Protein AF-A0A7X7TI42-F1 (afdb_monomer)

Radius of gyration: 20.85 Å; Cα contacts (8 Å, |Δi|>4): 616; chains: 1; bounding box: 47×45×59 Å

pLDDT: mean 92.49, std 6.85, range [47.5, 98.75]

Foldseek 3Di:
DPDDLVNVLVVLLVVLLVVDPLPFAEEQAAQLALLSLLLLLSNCVSNDLPRNYEYEYEDLVLQAFPLSVVLRVVSCVLSPHHYDYHYCNVVVLVQQQQFQQVVVCCVCVRVVVQVVVCVVVVGQAYEDSAACVDPCLVPHDQDDRRYGYSRSDPDPVSSQVSCVVSVHDNVSSDGAFAPPDGDTLSLLEGARCNDCVQSVCLSSVLANLFVVLCVVVVPDFNGWGWRWAADPVATETETATPPDDDPVSQVVSQVVSCPDPSHPHYDYDPAEKEWEKEFAPVCVVDPVNVVCCCPVRDVVRHPYHYHYHYDHDPDPSRPTMGGHDMDGD

Sequence (329 aa):
MTVSVAEKREALLGEIGKTIERSSRVAIAFSGGMDSTVAACCVREALGERGNAVLVHFSFGPYTYEKTAENVRLLAKRIGFPLYLVDKRKELEMLSRKGPSCNRCTKHIKLGGMRDFAKEWRADWIISGANQSDTWGQYGIAVHQNTYSPLFHLEKPEIRELLDHFGFALSEVRSGESALREGCKLKHLMKAMAVPEYHGEAVCLSNETLLSRLREARFETQFANVKIIGPLRKNIALINVSPLPPATLREKLVREIGALESISEAAIVDRPVTLYLKANPGIIRSPHSRHWLEVGKIGPEFSGPIRFVWMESPNRSLNTYHVVDYTFA

Nearest PDB structures (foldseek):
  2ywb-assembly3_C  TM=7.317E-01  e=1.080E-12  Thermus thermophilus HB8
  6b2o-assembly1_F  TM=7.493E-01  e=4.747E-11  Lactiplantibacillus plantarum
  6utr-assembly1_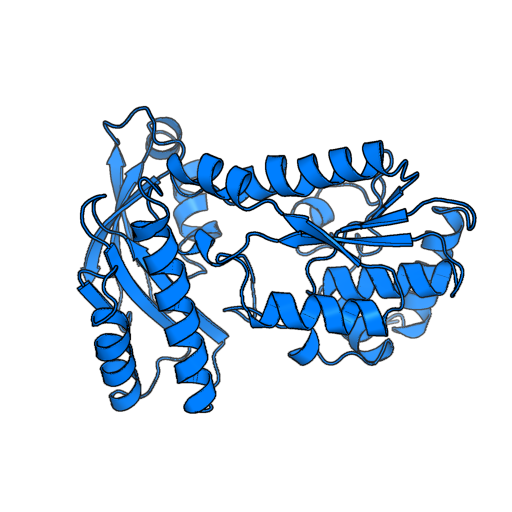F  TM=7.302E-01  e=4.747E-11  Lactiplantibacillus plantarum
  6b2o-assembly1_C  TM=7.046E-01  e=2.452E-11  Lactiplantibacillus plantarum
  5udx-assembly1_C  TM=7.153E-01  e=4.210E-11  Lactiplantibacillus plantarum WCFS1

Mean predicted aligned error: 4.67 Å

Secondary structure (DSSP, 8-state):
----HHHHHHHHHHHHHHHS-TT--EEEE--SSHHHHHHHHHHHHHH-TT--EEEEEEE-GGGS-HHHHHHHHHHHHHHT--EEEEE-HHHHHHHHTTS--HHHIIIIIIIHHHHHHHHHHT-SEEE----TTSHHHHHS-SEETTEE-TTTT--HHHHHHHHHHTT--HHHH--SSBSS----GGGGB-S--S-IIIIIHHHHHHHHHHHHHHHHTT---SEEEEEEES-TT--EEEEEEESPPPHHHHHHHHHHHHTSTT-SEEEE--S-EEEEEEE-HHHHT-HHHHHIIIIIIIGGG-SS-EEEEEEE-S-TT-SSEEEEEEEE-

Structure (mmCIF, N/CA/C/O backbone):
data_AF-A0A7X7TI42-F1
#
_entry.id   AF-A0A7X7TI42-F1
#
loop_
_atom_site.group_PDB
_atom_site.id
_atom_site.type_symbol
_atom_site.label_atom_id
_atom_site.label_alt_id
_atom_site.label_comp_id
_atom_site.label_asym_id
_atom_site.label_entity_id
_atom_site.label_seq_id
_atom_site.pdbx_PDB_ins_code
_atom_site.Cartn_x
_atom_site.Cartn_y
_atom_site.Cartn_z
_atom_site.occupancy
_atom_site.B_iso_or_equiv
_atom_site.auth_seq_id
_atom_site.auth_comp_id
_atom_site.auth_asym_id
_atom_site.auth_atom_id
_atom_site.pdbx_PDB_model_num
ATOM 1 N N . MET A 1 1 ? 13.961 2.453 33.122 1.00 47.50 1 MET A N 1
ATOM 2 C CA . MET A 1 1 ? 13.239 1.169 33.231 1.00 47.50 1 MET A CA 1
ATOM 3 C C . MET A 1 1 ? 12.406 1.024 31.973 1.00 47.50 1 MET A C 1
ATOM 5 O O . MET A 1 1 ? 11.633 1.925 31.680 1.00 47.50 1 MET A O 1
ATOM 9 N N . THR A 1 2 ? 12.645 -0.009 31.171 1.00 60.28 2 THR A N 1
ATOM 10 C CA . THR A 1 2 ? 11.824 -0.321 29.994 1.00 60.28 2 THR A CA 1
ATOM 11 C C . THR A 1 2 ? 10.475 -0.845 30.477 1.00 60.28 2 THR A C 1
ATOM 13 O O . THR A 1 2 ? 10.427 -1.878 31.134 1.00 60.28 2 THR A O 1
ATOM 16 N N . VAL A 1 3 ? 9.400 -0.104 30.197 1.00 71.56 3 VAL A N 1
ATOM 17 C CA . VAL A 1 3 ? 8.021 -0.517 30.503 1.00 71.56 3 VAL A CA 1
ATOM 18 C C . VAL A 1 3 ? 7.726 -1.813 29.747 1.00 71.56 3 VAL A C 1
ATOM 20 O O . VAL A 1 3 ? 7.989 -1.892 28.543 1.00 71.56 3 VAL A O 1
ATOM 23 N N . SER A 1 4 ? 7.212 -2.825 30.440 1.00 83.06 4 SER A N 1
ATOM 24 C CA . SER A 1 4 ? 6.877 -4.119 29.847 1.00 83.06 4 SER A CA 1
ATOM 25 C C . SER A 1 4 ? 5.687 -4.011 28.885 1.00 83.06 4 SER A C 1
ATOM 27 O O . SER A 1 4 ? 4.845 -3.119 28.991 1.00 83.06 4 SER A O 1
ATOM 29 N N . VAL A 1 5 ? 5.582 -4.949 27.941 1.00 80.06 5 VAL A N 1
ATOM 30 C CA . VAL A 1 5 ? 4.461 -5.019 26.979 1.00 80.06 5 VAL A CA 1
ATOM 31 C C . VAL A 1 5 ? 3.112 -5.120 27.693 1.00 80.06 5 VAL A C 1
ATOM 33 O O . VAL A 1 5 ? 2.135 -4.513 27.261 1.00 80.06 5 VAL A O 1
ATOM 36 N N . ALA A 1 6 ? 3.066 -5.854 28.808 1.00 81.62 6 ALA A N 1
ATOM 37 C CA . ALA A 1 6 ? 1.864 -6.022 29.615 1.00 81.62 6 ALA A CA 1
ATOM 38 C C . ALA A 1 6 ? 1.396 -4.692 30.227 1.00 81.62 6 ALA A C 1
ATOM 40 O O . ALA A 1 6 ? 0.219 -4.361 30.120 1.00 81.62 6 ALA A O 1
ATOM 41 N N . GLU A 1 7 ? 2.319 -3.901 30.781 1.00 84.31 7 GLU A N 1
ATOM 42 C CA . GLU A 1 7 ? 2.016 -2.574 31.335 1.00 84.31 7 GLU A CA 1
ATOM 43 C C . GLU A 1 7 ? 1.560 -1.597 30.241 1.00 84.31 7 GLU A C 1
ATOM 45 O O . GLU A 1 7 ? 0.589 -0.867 30.429 1.00 84.31 7 GLU A O 1
ATOM 50 N N . LYS A 1 8 ? 2.205 -1.611 29.063 1.00 82.31 8 LYS A N 1
ATOM 51 C CA . LYS A 1 8 ? 1.778 -0.786 27.915 1.00 82.31 8 LYS A CA 1
ATOM 52 C C . LYS A 1 8 ? 0.377 -1.158 27.443 1.00 82.31 8 LYS A C 1
ATOM 54 O O . LYS A 1 8 ? -0.437 -0.279 27.170 1.00 82.31 8 LYS A O 1
ATOM 59 N N . ARG A 1 9 ? 0.089 -2.458 27.359 1.00 86.75 9 ARG A N 1
ATOM 60 C CA . ARG A 1 9 ? -1.239 -2.974 27.022 1.00 86.75 9 ARG A CA 1
ATOM 61 C C . ARG A 1 9 ? -2.271 -2.514 28.042 1.00 86.75 9 ARG A C 1
ATOM 63 O O . ARG A 1 9 ? -3.302 -1.996 27.642 1.00 86.75 9 ARG A O 1
ATOM 70 N N . GLU A 1 10 ? -2.009 -2.682 29.333 1.00 89.19 10 GLU A N 1
ATOM 71 C CA . GLU A 1 10 ? -2.942 -2.276 30.385 1.00 89.19 10 GLU A CA 1
ATOM 72 C C . GLU A 1 10 ? -3.221 -0.769 30.350 1.00 89.19 10 GLU A C 1
ATOM 74 O O . GLU A 1 10 ? -4.382 -0.357 30.383 1.00 89.19 10 GLU A O 1
ATOM 79 N N . ALA A 1 11 ? -2.180 0.051 30.174 1.00 88.50 11 ALA A N 1
ATOM 80 C CA . ALA A 1 11 ? -2.327 1.491 29.996 1.00 88.50 11 ALA A CA 1
ATOM 81 C C . ALA A 1 11 ? -3.197 1.828 28.773 1.00 88.50 11 ALA A C 1
ATOM 83 O O . ALA A 1 11 ? -4.129 2.624 28.883 1.00 88.50 11 ALA A O 1
ATOM 84 N N . LEU A 1 12 ? -2.944 1.173 27.635 1.00 90.88 12 LEU A N 1
ATOM 85 C CA . LEU A 1 12 ? -3.697 1.366 26.398 1.00 90.88 12 LEU A CA 1
ATOM 86 C C . LEU A 1 12 ? -5.171 0.962 26.548 1.00 90.88 12 LEU A C 1
ATOM 88 O O . LEU A 1 12 ? -6.062 1.693 26.124 1.00 90.88 12 LEU A O 1
ATOM 92 N N . LEU A 1 13 ? -5.451 -0.180 27.177 1.00 90.94 13 LEU A N 1
ATOM 93 C CA . LEU A 1 13 ? -6.818 -0.628 27.449 1.00 90.94 13 LEU A CA 1
ATOM 94 C C . LEU A 1 13 ? -7.542 0.323 28.408 1.00 90.94 13 LEU A C 1
ATOM 96 O O . LEU A 1 13 ? -8.718 0.628 28.201 1.00 90.94 13 LEU A O 1
ATOM 100 N N . GLY A 1 14 ? -6.834 0.830 29.420 1.00 90.88 14 GLY A N 1
ATOM 101 C CA . GLY A 1 14 ? -7.343 1.843 30.338 1.00 90.88 14 GLY A CA 1
ATOM 102 C C . GLY A 1 14 ? -7.651 3.172 29.646 1.00 90.88 14 GLY A C 1
ATOM 103 O O . GLY A 1 14 ? -8.652 3.8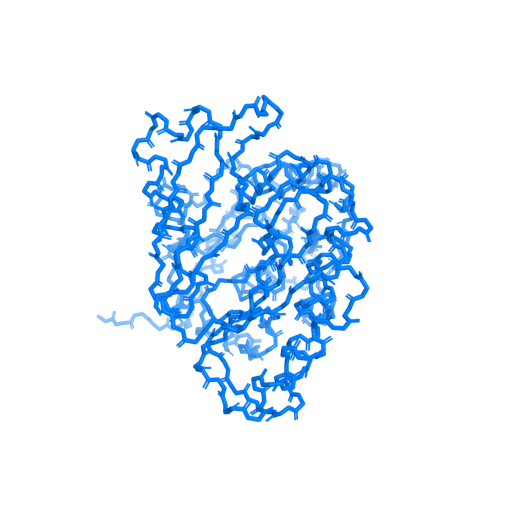07 29.971 1.00 90.88 14 GLY A O 1
ATOM 104 N N . GLU A 1 15 ? -6.830 3.590 28.682 1.00 92.62 15 GLU A N 1
ATOM 105 C CA . GLU A 1 15 ? -7.084 4.778 27.864 1.00 92.62 15 GLU A CA 1
ATOM 106 C C . GLU A 1 15 ? -8.314 4.576 26.973 1.00 92.62 15 GLU A C 1
ATOM 108 O O . GLU A 1 15 ? -9.253 5.369 27.040 1.00 92.62 15 GLU A O 1
ATOM 113 N N . ILE A 1 16 ? -8.376 3.461 26.235 1.00 93.44 16 ILE A N 1
ATOM 114 C CA . ILE A 1 16 ? -9.522 3.127 25.378 1.00 93.44 16 ILE A CA 1
ATOM 115 C C . ILE A 1 16 ? -10.820 3.107 26.192 1.00 93.44 16 ILE A C 1
ATOM 117 O O . ILE A 1 16 ? -11.813 3.680 25.752 1.00 93.44 16 ILE A O 1
ATOM 121 N N . GLY A 1 17 ? -10.817 2.500 27.382 1.00 90.81 17 GLY A N 1
ATOM 122 C CA . GLY A 1 17 ? -11.992 2.442 28.256 1.00 90.81 17 GLY A CA 1
ATOM 123 C C . GLY A 1 17 ? -12.422 3.793 28.842 1.00 90.81 17 GLY A C 1
ATOM 124 O O . GLY A 1 17 ? -13.585 3.949 29.205 1.00 90.81 17 GLY A O 1
ATOM 125 N N . LYS A 1 18 ? -11.515 4.778 28.925 1.00 92.38 18 LYS A N 1
ATOM 126 C CA . LYS A 1 18 ? -11.841 6.165 29.309 1.00 92.38 18 LYS A CA 1
ATOM 127 C C . LYS A 1 18 ? -12.355 6.986 28.128 1.00 92.38 18 LYS A C 1
ATOM 129 O O . LYS A 1 18 ? -13.136 7.909 28.332 1.00 92.38 18 LYS A O 1
ATOM 134 N N . THR A 1 19 ? -11.895 6.685 26.915 1.00 93.62 19 THR A N 1
ATOM 135 C CA . THR A 1 19 ? -12.264 7.417 25.696 1.00 93.62 19 THR A CA 1
ATOM 136 C C . THR A 1 19 ? -13.570 6.912 25.085 1.00 93.62 19 THR A C 1
ATOM 138 O O . THR A 1 19 ? -14.375 7.713 24.617 1.00 93.62 19 THR A O 1
ATOM 141 N N . ILE A 1 20 ? -13.781 5.595 25.073 1.00 93.19 20 ILE A N 1
ATOM 142 C CA . ILE A 1 20 ? -14.912 4.942 24.412 1.00 93.19 20 ILE A CA 1
ATOM 143 C C . ILE A 1 20 ? -15.815 4.305 25.466 1.00 93.19 20 ILE A C 1
ATOM 145 O O . ILE A 1 20 ? -15.428 3.359 26.152 1.00 93.19 20 ILE A O 1
ATOM 149 N N . GLU A 1 21 ? -17.056 4.776 25.547 1.00 90.75 21 GLU A N 1
ATOM 150 C CA . GLU A 1 21 ? -18.064 4.141 26.388 1.00 90.75 21 GLU A CA 1
ATOM 151 C C . GLU A 1 21 ? -18.425 2.750 25.849 1.00 90.75 21 GLU A C 1
ATOM 153 O O . GLU A 1 21 ? -18.524 2.522 24.643 1.00 90.75 21 GLU A O 1
ATOM 158 N N . ARG A 1 22 ? -18.700 1.794 26.742 1.00 85.56 22 ARG A N 1
ATOM 159 C CA . ARG A 1 22 ? -19.043 0.412 26.349 1.00 85.56 22 ARG A CA 1
ATOM 160 C C . ARG A 1 22 ? -20.285 0.298 25.460 1.00 85.56 22 ARG A C 1
ATOM 162 O O . ARG A 1 22 ? -20.407 -0.665 24.707 1.00 85.56 22 ARG A O 1
ATOM 169 N N . SER A 1 23 ? -21.206 1.253 25.558 1.00 88.81 23 SER A N 1
ATOM 170 C CA . SER A 1 23 ? -22.414 1.352 24.733 1.00 88.81 23 SER A CA 1
ATOM 171 C C . SER A 1 23 ? -22.164 1.943 23.343 1.00 88.81 23 SER A C 1
ATOM 173 O O . SER A 1 23 ? -23.049 1.844 22.489 1.00 88.81 23 SER A O 1
ATOM 175 N N . SER A 1 24 ? -20.998 2.551 23.104 1.00 93.56 24 SER A N 1
ATOM 176 C CA . SER A 1 24 ? -20.702 3.247 21.855 1.00 93.56 24 SER A CA 1
ATOM 177 C C . SER A 1 24 ? -20.622 2.299 20.661 1.00 93.56 24 SER A C 1
ATOM 179 O O . SER A 1 24 ? -20.082 1.194 20.737 1.00 93.56 24 SER A O 1
ATOM 181 N N . ARG A 1 25 ? -21.111 2.774 19.517 1.00 95.69 25 ARG A N 1
ATOM 182 C CA . ARG A 1 25 ? -20.936 2.170 18.195 1.00 95.69 25 ARG A CA 1
ATOM 183 C C . ARG A 1 25 ? -19.567 2.522 17.633 1.00 95.69 25 ARG A C 1
ATOM 185 O O . ARG A 1 25 ? -19.286 3.690 17.369 1.00 95.69 25 ARG A O 1
ATOM 192 N N . VAL A 1 26 ? -18.734 1.519 17.386 1.00 97.69 26 VAL A N 1
ATOM 193 C CA . VAL A 1 26 ? -17.342 1.720 16.968 1.00 97.69 26 VAL A CA 1
ATOM 194 C C . VAL A 1 26 ? -17.091 1.145 15.576 1.00 97.69 26 VAL A C 1
ATOM 196 O O . VAL A 1 26 ? -17.204 -0.054 15.346 1.00 97.69 26 VAL A O 1
ATOM 199 N N . ALA A 1 27 ? -16.707 1.992 14.629 1.00 98.06 27 ALA A N 1
ATOM 200 C CA . ALA A 1 27 ? -16.321 1.572 13.290 1.00 98.06 27 ALA A CA 1
ATOM 201 C C . ALA A 1 27 ? -14.790 1.589 13.167 1.00 98.06 27 ALA A C 1
ATOM 203 O O . ALA A 1 27 ? -14.152 2.632 13.289 1.00 98.06 27 ALA A O 1
ATOM 204 N N . ILE A 1 28 ? -14.175 0.434 12.931 1.00 98.00 28 ILE A N 1
ATOM 205 C CA . ILE A 1 28 ? -12.717 0.275 12.916 1.00 98.00 28 ILE A CA 1
ATOM 206 C C . ILE A 1 28 ? -12.238 0.190 11.469 1.00 98.00 28 ILE A C 1
ATOM 208 O O . ILE A 1 28 ? -12.623 -0.722 10.737 1.00 98.00 28 ILE A O 1
ATOM 212 N N . ALA A 1 29 ? -11.373 1.115 11.049 1.00 97.12 29 ALA A N 1
ATOM 213 C CA . ALA A 1 29 ? -10.754 1.064 9.729 1.00 97.12 29 ALA A CA 1
ATOM 214 C C . ALA A 1 29 ? -9.771 -0.118 9.659 1.00 97.12 29 ALA A C 1
ATOM 216 O O . ALA A 1 29 ? -8.712 -0.103 10.289 1.00 97.12 29 ALA A O 1
ATOM 217 N N . PHE A 1 30 ? -10.116 -1.145 8.881 1.00 95.75 30 PHE A N 1
ATOM 218 C CA . PHE A 1 30 ? -9.445 -2.440 8.923 1.00 95.75 30 PHE A CA 1
ATOM 219 C C . PHE A 1 30 ? -8.817 -2.808 7.574 1.00 95.75 30 PHE A C 1
ATOM 221 O O . PHE A 1 30 ? -9.504 -3.111 6.598 1.00 95.75 30 PHE A O 1
ATOM 228 N N . SER A 1 31 ? -7.482 -2.785 7.498 1.00 91.62 31 SER A N 1
ATOM 229 C CA . SER A 1 31 ? -6.741 -3.136 6.276 1.00 91.62 31 SER A CA 1
ATOM 230 C C . SER A 1 31 ? -6.290 -4.596 6.236 1.00 91.62 31 SER A C 1
ATOM 232 O O . SER A 1 31 ? -5.880 -5.056 5.174 1.00 91.62 31 SER A O 1
ATOM 234 N N . GLY A 1 32 ? -6.353 -5.305 7.369 1.00 89.94 32 GLY A N 1
ATOM 235 C CA . GLY A 1 32 ? -5.742 -6.627 7.546 1.00 89.94 32 GLY A CA 1
ATOM 236 C C . GLY A 1 32 ? -4.234 -6.579 7.809 1.00 89.94 32 GLY A C 1
ATOM 237 O O . GLY A 1 32 ? -3.613 -7.624 7.950 1.00 89.94 32 GLY A O 1
ATOM 238 N N . GLY A 1 33 ? -3.645 -5.380 7.889 1.00 90.81 33 GLY A N 1
ATOM 239 C CA . GLY A 1 33 ? -2.255 -5.191 8.298 1.00 90.81 33 GLY A CA 1
ATOM 240 C C . GLY A 1 33 ? -2.086 -5.191 9.819 1.00 90.81 33 GLY A C 1
ATOM 241 O O . GLY A 1 33 ? -3.066 -5.065 10.564 1.00 90.81 33 GLY A O 1
ATOM 242 N N . MET A 1 34 ? -0.828 -5.269 10.264 1.00 92.44 34 MET A N 1
ATOM 243 C CA . MET A 1 34 ? -0.423 -5.311 11.677 1.00 92.44 34 MET A CA 1
ATOM 244 C C . MET A 1 34 ? -1.116 -4.238 12.528 1.00 92.44 34 MET A C 1
ATOM 246 O O . MET A 1 34 ? -1.837 -4.579 13.459 1.00 92.44 34 MET A O 1
ATOM 250 N N . ASP A 1 35 ? -0.980 -2.960 12.165 1.00 93.69 35 ASP A N 1
ATOM 251 C CA . ASP A 1 35 ? -1.483 -1.849 12.986 1.00 93.69 35 ASP A CA 1
ATOM 252 C C . ASP A 1 35 ? -3.007 -1.912 13.167 1.00 93.69 35 ASP A C 1
ATOM 254 O O . ASP A 1 35 ? -3.520 -1.816 14.277 1.00 93.69 35 ASP A O 1
ATOM 258 N N . SER A 1 36 ? -3.751 -2.138 12.077 1.00 94.50 36 SER A N 1
ATOM 259 C CA . SER A 1 36 ? -5.215 -2.239 12.144 1.00 94.50 36 SER A CA 1
ATOM 260 C C . SER A 1 36 ? -5.692 -3.480 12.903 1.00 94.50 36 SER A C 1
ATOM 262 O O . SER A 1 36 ? -6.753 -3.446 13.520 1.00 94.50 36 SER A O 1
ATOM 264 N N . THR A 1 37 ? -4.905 -4.561 12.881 1.00 95.69 37 THR A N 1
ATOM 265 C CA . THR A 1 37 ? -5.191 -5.798 13.619 1.00 95.69 37 THR A CA 1
ATOM 266 C C . THR A 1 37 ? -5.002 -5.582 15.113 1.00 95.69 37 THR A C 1
ATOM 268 O O . THR A 1 37 ? -5.902 -5.897 15.887 1.00 95.69 37 THR A O 1
ATOM 271 N N . VAL A 1 38 ? -3.886 -4.971 15.519 1.00 96.19 38 VAL A N 1
ATOM 272 C CA . VAL A 1 38 ? -3.610 -4.652 16.926 1.00 96.19 38 VAL A CA 1
ATOM 273 C C . VAL A 1 38 ? -4.632 -3.656 17.465 1.00 96.19 38 VAL A C 1
ATOM 275 O O . VAL A 1 38 ? -5.226 -3.914 18.506 1.00 96.19 38 VAL A O 1
ATOM 278 N N . ALA A 1 39 ? -4.928 -2.578 16.730 1.00 96.62 39 ALA A N 1
ATOM 279 C CA . ALA A 1 39 ? -5.952 -1.616 17.134 1.00 96.62 39 ALA A CA 1
ATOM 280 C C . ALA A 1 39 ? -7.318 -2.294 17.345 1.00 96.62 39 ALA A C 1
ATOM 282 O O . ALA A 1 39 ? -7.984 -2.048 18.349 1.00 96.62 39 ALA A O 1
ATOM 283 N N . ALA A 1 40 ? -7.715 -3.195 16.440 1.00 96.56 40 ALA A N 1
ATOM 284 C CA . ALA A 1 40 ? -8.950 -3.957 16.584 1.00 96.56 40 ALA A CA 1
ATOM 285 C C . ALA A 1 40 ? -8.938 -4.892 17.806 1.00 96.56 40 ALA A C 1
ATOM 287 O O . ALA A 1 40 ? -9.947 -4.983 18.502 1.00 96.56 40 ALA A O 1
ATOM 288 N N . CYS A 1 41 ? -7.812 -5.548 18.100 1.00 95.69 41 CYS A N 1
ATOM 289 C CA . CYS A 1 41 ? -7.669 -6.405 19.280 1.00 95.69 41 CYS A CA 1
ATOM 290 C C . CYS A 1 41 ? -7.742 -5.603 20.586 1.00 95.69 41 CYS A C 1
ATOM 292 O O . CYS A 1 41 ? -8.460 -5.997 21.501 1.00 95.69 41 CYS A O 1
ATOM 294 N N . CYS A 1 42 ? -7.087 -4.442 20.659 1.00 94.94 42 CYS A N 1
ATOM 295 C CA . CYS A 1 42 ? -7.164 -3.565 21.828 1.00 94.94 42 CYS A CA 1
ATOM 296 C C . CYS A 1 42 ? -8.598 -3.074 22.073 1.00 94.94 42 CYS A C 1
ATOM 298 O O . CYS A 1 42 ? -9.083 -3.110 23.202 1.00 94.94 42 CYS A O 1
ATOM 300 N N . VAL A 1 43 ? -9.314 -2.678 21.014 1.00 94.94 43 VAL A N 1
ATOM 301 C CA . VAL A 1 43 ? -10.732 -2.291 21.116 1.00 94.94 43 VAL A CA 1
ATOM 302 C C . VAL A 1 43 ? -11.595 -3.473 21.557 1.00 94.94 43 VAL A C 1
ATOM 304 O O . VAL A 1 43 ? -12.463 -3.312 22.415 1.00 94.94 43 VAL A O 1
ATOM 307 N N . ARG A 1 44 ? -11.351 -4.669 21.007 1.00 93.44 44 ARG A N 1
ATOM 308 C CA . ARG A 1 44 ? -12.042 -5.900 21.412 1.00 93.44 44 ARG A CA 1
ATOM 309 C C . ARG A 1 44 ? -11.877 -6.169 22.899 1.00 93.44 44 ARG A C 1
ATOM 311 O O . ARG A 1 44 ? -12.862 -6.469 23.565 1.00 93.44 44 ARG A O 1
ATOM 318 N N . GLU A 1 45 ? -10.660 -6.068 23.409 1.00 92.56 45 GLU A N 1
ATOM 319 C CA . GLU A 1 45 ? -10.394 -6.350 24.812 1.00 92.56 45 GLU A CA 1
ATOM 320 C C . GLU A 1 45 ? -11.009 -5.303 25.745 1.00 92.56 45 GLU A C 1
ATOM 322 O O . GLU A 1 45 ? -11.633 -5.660 26.742 1.00 92.56 45 GLU A O 1
ATOM 327 N N . ALA A 1 46 ? -10.906 -4.018 25.391 1.00 92.12 46 ALA A N 1
ATOM 328 C CA . ALA A 1 46 ? -11.439 -2.925 26.203 1.00 92.12 46 ALA A CA 1
ATOM 329 C C . ALA A 1 46 ? -12.980 -2.946 26.282 1.00 92.12 46 ALA A C 1
ATOM 331 O O . ALA A 1 46 ? -13.569 -2.755 27.352 1.00 92.12 46 ALA A O 1
ATOM 332 N N . LEU A 1 47 ? -13.654 -3.206 25.155 1.00 88.44 47 LEU A N 1
ATOM 333 C CA . LEU A 1 47 ? -15.120 -3.222 25.078 1.00 88.44 47 LEU A CA 1
ATOM 334 C C . LEU A 1 47 ? -15.733 -4.586 25.440 1.00 88.44 47 LEU A C 1
ATOM 336 O O . LEU A 1 47 ? -16.907 -4.653 25.809 1.00 88.44 47 LEU A O 1
ATOM 340 N N . GLY A 1 48 ? -14.951 -5.665 25.365 1.00 85.06 48 GLY A N 1
ATOM 341 C CA . GLY A 1 48 ? -15.385 -7.042 25.592 1.00 85.06 48 GLY A CA 1
ATOM 342 C C . GLY A 1 48 ? -16.059 -7.704 24.379 1.00 85.06 48 GLY A C 1
ATOM 343 O O . GLY A 1 48 ? -16.223 -7.131 23.298 1.00 85.06 48 GLY A O 1
ATOM 344 N N . GLU A 1 49 ? -16.488 -8.957 24.553 1.00 72.44 49 GLU A N 1
ATOM 345 C CA . GLU A 1 49 ? -17.066 -9.786 23.478 1.00 72.44 49 GLU A CA 1
ATOM 346 C C . GLU A 1 49 ? -18.366 -9.217 22.889 1.00 72.44 49 GLU A C 1
ATOM 348 O O . GLU A 1 49 ? -18.623 -9.355 21.693 1.00 72.44 49 GLU A O 1
ATOM 353 N N . ARG A 1 50 ? -19.162 -8.522 23.711 1.00 65.94 50 ARG A N 1
ATOM 354 C CA . ARG A 1 50 ? -20.424 -7.876 23.305 1.00 65.94 50 ARG A CA 1
ATOM 355 C C . ARG A 1 50 ? -20.250 -6.426 22.839 1.00 65.94 50 ARG A C 1
ATOM 357 O O . ARG A 1 50 ? -21.249 -5.735 22.657 1.00 65.94 50 ARG A O 1
ATOM 364 N N . GLY A 1 51 ? -19.010 -5.959 22.673 1.00 70.12 51 GLY A N 1
ATOM 365 C CA . GLY A 1 51 ? -18.726 -4.608 22.201 1.00 70.12 51 GLY A CA 1
ATOM 366 C C . GLY A 1 51 ? -19.385 -4.337 20.847 1.00 70.12 51 GLY A C 1
ATOM 367 O O . GLY A 1 51 ? -19.298 -5.154 19.928 1.00 70.12 51 GLY A O 1
ATOM 368 N N . ASN A 1 52 ? -20.039 -3.183 20.721 1.00 89.88 52 ASN A N 1
ATOM 369 C CA . ASN A 1 52 ? -20.741 -2.773 19.509 1.00 89.88 52 ASN A CA 1
ATOM 370 C C . ASN A 1 52 ? -19.758 -2.193 18.481 1.00 89.88 52 ASN A C 1
ATOM 372 O O . ASN A 1 52 ? -19.802 -1.005 18.161 1.00 89.88 52 ASN A O 1
ATOM 376 N N . ALA A 1 53 ? -18.831 -3.025 17.998 1.00 95.75 53 ALA A N 1
ATOM 377 C CA . ALA A 1 53 ? -17.843 -2.619 17.009 1.00 95.75 53 ALA A CA 1
ATOM 378 C C . ALA A 1 53 ? -17.897 -3.453 15.730 1.00 95.75 53 ALA A C 1
ATOM 380 O O . ALA A 1 53 ? -18.246 -4.634 15.742 1.00 95.75 53 ALA A O 1
ATOM 381 N N . VAL A 1 54 ? -17.519 -2.823 14.622 1.00 97.25 54 VAL A N 1
ATOM 382 C CA . VAL A 1 54 ? -17.455 -3.432 13.294 1.00 97.25 54 VAL A CA 1
ATOM 383 C C . VAL A 1 54 ? -16.120 -3.119 12.635 1.00 97.25 54 VAL A C 1
ATOM 385 O O . VAL A 1 54 ? -15.584 -2.019 12.765 1.00 97.25 54 VAL A O 1
ATOM 388 N N . LEU A 1 55 ? -15.585 -4.089 11.902 1.00 97.88 55 LEU A N 1
ATOM 389 C CA . LEU A 1 55 ? -14.416 -3.909 11.051 1.00 97.88 55 LEU A CA 1
ATOM 390 C C . LEU A 1 55 ? -14.884 -3.439 9.681 1.00 97.88 55 LEU A C 1
ATOM 392 O O . LEU A 1 55 ? -15.774 -4.042 9.086 1.00 97.88 55 LEU A O 1
ATOM 396 N N . VAL A 1 56 ? -14.267 -2.387 9.161 1.00 98.00 56 VAL A N 1
ATOM 397 C CA . VAL A 1 56 ? -14.615 -1.805 7.866 1.00 98.00 56 VAL A CA 1
ATOM 398 C C . VAL A 1 56 ? -13.411 -1.914 6.949 1.00 98.00 56 VAL A C 1
ATOM 400 O O . VAL A 1 56 ? -12.393 -1.251 7.156 1.00 98.00 56 VAL A O 1
ATOM 403 N N . HIS A 1 57 ? -13.529 -2.750 5.922 1.00 96.12 57 HIS A N 1
ATOM 404 C CA . HIS A 1 57 ? -12.489 -2.943 4.923 1.00 96.12 57 HIS A CA 1
ATOM 405 C C . HIS A 1 57 ? -12.942 -2.425 3.563 1.00 96.12 57 HIS A C 1
ATOM 407 O O . HIS A 1 57 ? -14.000 -2.798 3.054 1.00 96.12 57 HIS A O 1
ATOM 413 N N . PHE A 1 58 ? -12.110 -1.588 2.948 1.00 95.19 58 PHE A N 1
ATOM 414 C CA . PHE A 1 58 ? -12.359 -1.076 1.604 1.00 95.19 58 PHE A CA 1
ATOM 415 C C . PHE A 1 58 ? -11.688 -1.967 0.575 1.00 95.19 58 PHE A C 1
ATOM 417 O O . PHE A 1 58 ? -10.462 -1.986 0.453 1.00 95.19 58 PHE A O 1
ATOM 424 N N . SER A 1 59 ? -12.523 -2.691 -0.164 1.00 92.94 59 SER A N 1
ATOM 425 C CA . SER A 1 59 ? -12.101 -3.532 -1.271 1.00 92.94 59 SER A CA 1
ATOM 426 C C . SER A 1 59 ? -11.970 -2.692 -2.532 1.00 92.94 59 SER A C 1
ATOM 428 O O . SER A 1 59 ? -12.844 -1.894 -2.862 1.00 92.94 59 SER A O 1
ATOM 430 N N . PHE A 1 60 ? -10.889 -2.902 -3.272 1.00 94.62 60 PHE A N 1
ATOM 431 C CA . PHE A 1 60 ? -10.681 -2.291 -4.579 1.00 94.62 60 PHE A CA 1
ATOM 432 C C . PHE A 1 60 ? -10.857 -3.314 -5.706 1.00 94.62 60 PHE A C 1
ATOM 434 O O . PHE A 1 60 ? -10.273 -3.169 -6.779 1.00 94.62 60 PHE A O 1
ATOM 441 N N . GLY A 1 61 ? -11.636 -4.371 -5.457 1.00 93.56 61 GLY A N 1
ATOM 442 C CA . GLY A 1 61 ? -11.852 -5.463 -6.400 1.00 93.56 61 GLY A CA 1
ATOM 443 C C . GLY A 1 61 ? -10.522 -6.085 -6.842 1.00 93.56 61 GLY A C 1
ATOM 444 O O . GLY A 1 61 ? -9.730 -6.467 -5.978 1.00 93.56 61 GLY A O 1
ATOM 445 N N . PRO A 1 62 ? -10.228 -6.143 -8.156 1.00 93.75 62 PRO A N 1
ATOM 446 C CA . PRO A 1 62 ? -9.028 -6.801 -8.661 1.00 93.75 62 PRO A CA 1
ATOM 447 C C . PRO A 1 62 ? -7.735 -6.106 -8.228 1.00 93.75 62 PRO A C 1
ATOM 449 O O . PRO A 1 62 ? -6.681 -6.709 -8.354 1.00 93.75 62 PRO A O 1
ATOM 452 N N . TYR A 1 63 ? -7.783 -4.865 -7.731 1.00 94.44 63 TYR A N 1
ATOM 453 C CA . TYR A 1 63 ? -6.598 -4.117 -7.299 1.00 94.44 63 TYR A CA 1
ATOM 454 C C . TYR A 1 63 ? -6.170 -4.426 -5.860 1.00 94.44 63 TYR A C 1
ATOM 456 O O . TYR A 1 63 ? -5.049 -4.084 -5.474 1.00 94.44 63 TYR A O 1
ATOM 464 N N . THR A 1 64 ? -7.036 -5.050 -5.061 1.00 92.12 64 THR A N 1
ATOM 465 C CA . THR A 1 64 ? -6.643 -5.642 -3.778 1.00 92.12 64 THR A CA 1
ATOM 466 C C . THR A 1 64 ? -5.893 -6.945 -4.062 1.00 92.12 64 THR A C 1
ATOM 468 O O . THR A 1 64 ? -6.259 -7.673 -4.983 1.00 92.12 64 THR A O 1
ATOM 471 N N . TYR A 1 65 ? -4.822 -7.227 -3.317 1.00 90.81 65 TYR A N 1
ATOM 472 C CA . TYR A 1 65 ? -4.143 -8.519 -3.433 1.00 90.81 65 TYR A CA 1
ATOM 473 C C . TYR A 1 65 ? -5.055 -9.640 -2.950 1.00 90.81 65 TYR A C 1
ATOM 475 O O . TYR A 1 65 ? -5.748 -9.485 -1.940 1.00 90.81 65 TYR A O 1
ATOM 483 N N . GLU A 1 66 ? -5.017 -10.777 -3.636 1.00 87.50 66 GLU A N 1
ATOM 484 C CA . GLU A 1 66 ? -5.838 -11.940 -3.288 1.00 87.50 66 GLU A CA 1
ATOM 485 C C . GLU A 1 66 ? -5.609 -12.373 -1.833 1.00 87.50 66 GLU A C 1
ATOM 487 O O . GLU A 1 66 ? -6.552 -12.443 -1.041 1.00 87.50 66 GLU A O 1
ATOM 492 N N . LYS A 1 67 ? -4.336 -12.484 -1.432 1.00 85.81 67 LYS A N 1
ATOM 493 C CA . LYS A 1 67 ? -3.950 -12.815 -0.055 1.00 85.81 67 LYS A CA 1
ATOM 494 C C . LYS A 1 67 ? -4.507 -11.818 0.970 1.00 85.81 67 LYS A C 1
ATOM 496 O O . LYS A 1 67 ? -4.941 -12.224 2.042 1.00 85.81 67 LYS A O 1
ATOM 501 N N . THR A 1 68 ? -4.550 -10.517 0.658 1.00 88.88 68 THR A N 1
ATOM 502 C CA . THR A 1 68 ? -5.159 -9.515 1.555 1.00 88.88 68 THR A CA 1
ATOM 503 C C . THR A 1 68 ? -6.649 -9.779 1.743 1.00 88.88 68 THR A C 1
ATOM 505 O O . THR A 1 68 ? -7.145 -9.714 2.867 1.00 88.88 68 THR A O 1
ATOM 508 N N . ALA A 1 69 ? -7.372 -10.080 0.662 1.00 86.62 69 ALA A N 1
ATOM 509 C CA . ALA A 1 69 ? -8.809 -10.329 0.722 1.00 86.62 69 ALA A CA 1
ATOM 510 C C . ALA A 1 69 ? -9.153 -11.586 1.543 1.00 86.62 69 ALA A C 1
ATOM 512 O O . ALA A 1 69 ? -10.186 -11.622 2.218 1.00 86.62 69 ALA A O 1
ATOM 513 N N . GLU A 1 70 ? -8.300 -12.608 1.508 1.00 88.19 70 GLU A N 1
ATOM 514 C CA . GLU A 1 70 ? -8.408 -13.803 2.353 1.00 88.19 70 GLU A CA 1
ATOM 515 C C . GLU A 1 70 ? -8.080 -13.487 3.818 1.00 88.19 70 GLU A C 1
ATOM 517 O O . GLU A 1 70 ? -8.902 -13.731 4.708 1.00 88.19 70 GLU A O 1
ATOM 522 N N . ASN A 1 71 ? -6.921 -12.866 4.058 1.00 89.62 71 ASN A N 1
ATOM 523 C CA . ASN A 1 71 ? -6.416 -12.538 5.391 1.00 89.62 71 ASN A CA 1
ATOM 524 C C . ASN A 1 71 ? -7.405 -11.682 6.184 1.00 89.62 71 ASN A C 1
ATOM 526 O O . ASN A 1 71 ? -7.703 -11.985 7.334 1.00 89.62 71 ASN A O 1
ATOM 530 N N . VAL A 1 72 ? -7.977 -10.646 5.567 1.00 93.19 72 VAL A N 1
ATOM 531 C CA . VAL A 1 72 ? -8.946 -9.754 6.223 1.00 93.19 72 VAL A CA 1
ATOM 532 C C . VAL A 1 72 ? -10.147 -10.529 6.775 1.00 93.19 72 VAL A C 1
ATOM 534 O O . VAL A 1 72 ? -10.579 -10.269 7.897 1.00 93.19 72 VAL A O 1
ATOM 537 N N . ARG A 1 73 ? -10.677 -11.507 6.031 1.00 94.06 73 ARG A N 1
ATOM 538 C CA . ARG A 1 73 ? -11.821 -12.314 6.490 1.00 94.06 73 ARG A CA 1
ATOM 539 C C . ARG A 1 73 ? -11.433 -13.245 7.636 1.00 94.06 73 ARG A C 1
ATOM 541 O O . ARG A 1 73 ? -12.178 -13.354 8.610 1.00 94.06 73 ARG A O 1
ATOM 548 N N . LEU A 1 74 ? -10.271 -13.892 7.532 1.00 93.81 74 LEU A N 1
ATOM 549 C CA . LEU A 1 74 ? -9.756 -14.792 8.564 1.00 93.81 74 LEU A CA 1
ATOM 550 C C . LEU A 1 74 ? -9.482 -14.044 9.876 1.00 93.81 74 LEU A C 1
ATOM 552 O O . LEU A 1 74 ? -9.953 -14.455 10.937 1.00 93.81 74 LEU A O 1
ATOM 556 N N . LEU A 1 75 ? -8.774 -12.917 9.791 1.00 95.12 75 LEU A N 1
ATOM 557 C CA . LEU A 1 75 ? -8.444 -12.073 10.936 1.00 95.12 75 LEU A CA 1
ATOM 558 C C . LEU A 1 75 ? -9.709 -11.514 11.587 1.00 95.12 75 LEU A C 1
ATOM 560 O O . LEU A 1 75 ? -9.839 -11.585 12.804 1.00 95.12 75 LEU A O 1
ATOM 564 N N . ALA A 1 76 ? -10.679 -11.037 10.800 1.00 95.00 76 ALA A N 1
ATOM 565 C CA . ALA A 1 76 ? -11.947 -10.549 11.335 1.00 95.00 76 ALA A CA 1
ATOM 566 C C . ALA A 1 76 ? -12.685 -11.615 12.156 1.00 95.00 76 ALA A C 1
ATOM 568 O O . ALA A 1 76 ? -13.129 -11.337 13.271 1.00 95.00 76 ALA A O 1
ATOM 569 N N . LYS A 1 77 ? -12.750 -12.852 11.643 1.00 94.19 77 LYS A N 1
ATOM 570 C CA . LYS A 1 77 ? -13.341 -13.988 12.361 1.00 94.19 77 LYS A CA 1
ATOM 571 C C . LYS A 1 77 ? -12.609 -14.271 13.674 1.00 94.19 77 LYS A C 1
ATOM 573 O O . LYS A 1 77 ? -13.260 -14.541 14.676 1.00 94.19 77 LYS A O 1
ATOM 578 N N . ARG A 1 78 ? -11.277 -14.188 13.674 1.00 94.88 78 ARG A N 1
ATOM 579 C CA . ARG A 1 78 ? -10.432 -14.454 14.847 1.00 94.88 78 ARG A CA 1
ATOM 580 C C . ARG A 1 78 ? -10.520 -13.353 15.912 1.00 94.88 78 ARG A C 1
ATOM 582 O O . ARG A 1 78 ? -10.569 -13.664 17.093 1.00 94.88 78 ARG A O 1
ATOM 589 N N . ILE A 1 79 ? -10.606 -12.089 15.498 1.00 94.62 79 ILE A N 1
ATOM 590 C CA . ILE A 1 79 ? -10.876 -10.933 16.378 1.00 94.62 79 ILE A CA 1
ATOM 591 C C . ILE A 1 79 ? -12.335 -10.961 16.887 1.00 94.62 79 ILE A C 1
ATOM 593 O O . ILE A 1 79 ? -12.673 -10.376 17.918 1.00 94.62 79 ILE A O 1
ATOM 597 N N . GLY A 1 80 ? -13.224 -11.619 16.139 1.00 93.50 80 GLY A N 1
ATOM 598 C CA . GLY A 1 80 ? -14.629 -11.857 16.468 1.00 93.50 80 GLY A CA 1
ATOM 599 C C . GLY A 1 80 ? -15.583 -10.726 16.078 1.00 93.50 80 GLY A C 1
ATOM 600 O O . GLY A 1 80 ? -16.742 -10.744 16.491 1.00 93.50 80 GLY A O 1
ATOM 601 N N . PHE A 1 81 ? -15.110 -9.666 15.408 1.00 94.44 81 PHE A N 1
ATOM 602 C CA . PHE A 1 81 ? -15.959 -8.521 15.039 1.00 94.44 81 PHE A CA 1
ATOM 603 C C . PHE A 1 81 ? -16.613 -8.761 13.669 1.00 94.44 81 PHE A C 1
ATOM 605 O O . PHE A 1 81 ? -15.962 -9.315 12.779 1.00 94.44 81 PHE A O 1
ATOM 612 N N . PRO A 1 82 ? -17.864 -8.312 13.450 1.00 95.25 82 PRO A N 1
ATOM 613 C CA . PRO A 1 82 ? -18.463 -8.305 12.121 1.00 95.25 82 PRO A CA 1
ATOM 614 C C . PRO A 1 82 ? -17.611 -7.503 11.134 1.00 95.25 82 PRO A C 1
ATOM 616 O O . PRO A 1 82 ? -17.130 -6.417 11.461 1.00 95.25 82 PRO A O 1
ATOM 619 N N . LEU A 1 83 ? -17.455 -8.025 9.919 1.00 96.81 83 LEU A N 1
ATOM 620 C CA . LEU A 1 83 ? -16.686 -7.395 8.849 1.00 96.81 83 LEU A CA 1
ATOM 621 C C . LEU A 1 83 ? -17.613 -6.843 7.765 1.00 96.81 83 LEU A C 1
ATOM 623 O O . LEU A 1 83 ? -18.331 -7.599 7.112 1.00 96.81 83 LEU A O 1
ATOM 627 N N . TYR A 1 84 ? -17.522 -5.540 7.520 1.00 97.31 84 TYR A N 1
ATOM 628 C CA . TYR A 1 84 ? -18.121 -4.863 6.378 1.00 97.31 84 TYR A CA 1
ATOM 629 C C . TYR A 1 84 ? -17.085 -4.729 5.265 1.00 97.31 84 TYR A C 1
ATOM 631 O O . TYR A 1 84 ? -16.055 -4.068 5.423 1.00 97.31 84 TYR A O 1
ATOM 639 N N . LEU A 1 85 ? -17.375 -5.351 4.124 1.00 96.12 85 LEU A N 1
ATOM 640 C CA . LEU A 1 85 ? -16.617 -5.178 2.890 1.00 96.12 85 LEU A CA 1
ATOM 641 C C . LEU A 1 85 ? -17.300 -4.102 2.048 1.00 96.12 85 LEU A C 1
ATOM 643 O O . LEU A 1 85 ? -18.371 -4.334 1.495 1.00 96.12 85 LEU A O 1
ATOM 647 N N . VAL A 1 86 ? -16.679 -2.930 1.944 1.00 96.38 86 VAL A N 1
ATOM 648 C CA . VAL A 1 86 ? -17.194 -1.827 1.125 1.00 96.38 86 VAL A CA 1
ATOM 649 C C . VAL A 1 86 ? -16.433 -1.809 -0.193 1.00 96.38 86 VAL A C 1
ATOM 651 O O . VAL A 1 86 ? -15.211 -1.644 -0.205 1.00 96.38 86 VAL A O 1
ATOM 654 N N . ASP A 1 87 ? -17.140 -1.990 -1.306 1.00 95.69 87 ASP A N 1
ATOM 655 C CA . ASP A 1 87 ? -16.541 -1.884 -2.637 1.00 95.69 87 ASP A CA 1
ATOM 656 C C . ASP A 1 87 ? -16.258 -0.413 -2.975 1.00 95.69 87 ASP A C 1
ATOM 658 O O . ASP A 1 87 ? -17.144 0.439 -2.923 1.00 95.69 87 ASP A O 1
ATOM 662 N N . LYS A 1 88 ? -14.997 -0.124 -3.300 1.00 96.44 88 LYS A N 1
ATOM 663 C CA . LYS A 1 88 ? -14.484 1.186 -3.720 1.00 96.44 88 LYS A CA 1
ATOM 664 C C . LYS A 1 88 ? -13.727 1.120 -5.044 1.00 96.44 88 LYS A C 1
ATOM 666 O O . LYS A 1 88 ? -12.930 2.011 -5.360 1.00 96.44 88 LYS A O 1
ATOM 671 N N . ARG A 1 89 ? -13.946 0.059 -5.828 1.00 95.69 89 ARG A N 1
ATOM 672 C CA . ARG A 1 89 ? -13.305 -0.151 -7.130 1.00 95.69 89 ARG A CA 1
ATOM 673 C C . ARG A 1 89 ? -13.575 1.010 -8.084 1.00 95.69 89 ARG A C 1
ATOM 675 O O . ARG A 1 89 ? -12.625 1.593 -8.601 1.00 95.69 89 ARG A O 1
ATOM 682 N N . LYS A 1 90 ? -14.844 1.375 -8.297 1.00 95.81 90 LYS A N 1
ATOM 683 C CA . LYS A 1 90 ? -15.225 2.418 -9.268 1.00 95.81 90 LYS A CA 1
ATOM 684 C C . LYS A 1 90 ? -14.607 3.769 -8.915 1.00 95.81 90 LYS A C 1
ATOM 686 O O . LYS A 1 90 ? -14.073 4.453 -9.787 1.00 95.81 90 LYS A O 1
ATOM 691 N N . GLU A 1 91 ? -14.631 4.152 -7.642 1.00 96.12 91 GLU A N 1
ATOM 692 C CA . GLU A 1 91 ? -14.016 5.387 -7.158 1.00 96.12 91 GLU A CA 1
ATOM 693 C C . GLU A 1 91 ? -12.504 5.390 -7.379 1.00 96.12 91 GLU A C 1
ATOM 695 O O . GLU A 1 91 ? -11.947 6.402 -7.816 1.00 96.12 91 GLU A O 1
ATOM 700 N N . LEU A 1 92 ? -11.837 4.257 -7.136 1.00 95.75 92 LEU A N 1
ATOM 701 C CA . LEU A 1 92 ? -10.403 4.128 -7.371 1.00 95.75 92 LEU A CA 1
ATOM 702 C C . LEU A 1 92 ? -10.062 4.210 -8.863 1.00 95.75 92 LEU A C 1
ATOM 704 O O . LEU A 1 92 ? -9.106 4.900 -9.234 1.00 95.75 92 LEU A O 1
ATOM 708 N N . GLU A 1 93 ? -10.848 3.563 -9.724 1.00 95.81 93 GLU A N 1
ATOM 709 C CA . GLU A 1 93 ? -10.669 3.617 -11.176 1.00 95.81 93 GLU A CA 1
ATOM 710 C C . GLU A 1 93 ? -10.833 5.044 -11.702 1.00 95.81 93 GLU A C 1
ATOM 712 O O . GLU A 1 93 ? -9.946 5.569 -12.382 1.00 95.81 93 GLU A O 1
ATOM 717 N N . MET A 1 94 ? -11.915 5.723 -11.306 1.00 94.81 94 MET A N 1
ATOM 718 C CA . MET A 1 94 ? -12.164 7.124 -11.654 1.00 94.81 94 MET A CA 1
ATOM 719 C C . MET A 1 94 ? -11.028 8.042 -11.202 1.00 94.81 94 MET A C 1
ATOM 721 O O . MET A 1 94 ? -10.614 8.939 -11.942 1.00 94.81 94 MET A O 1
ATOM 725 N N . LEU A 1 95 ? -10.495 7.815 -10.001 1.00 94.50 95 LEU A N 1
ATOM 726 C CA . LEU A 1 95 ? -9.400 8.607 -9.463 1.00 94.50 95 LEU A CA 1
ATOM 727 C C . LEU A 1 95 ? -8.094 8.403 -10.250 1.00 94.50 95 LEU A C 1
ATOM 729 O O . LEU A 1 95 ? -7.343 9.362 -10.455 1.00 94.50 95 LEU A O 1
ATOM 733 N N . SER A 1 96 ? -7.838 7.173 -10.698 1.00 94.75 96 SER A N 1
ATOM 734 C CA . SER A 1 96 ? -6.583 6.751 -11.337 1.00 94.75 96 SER A CA 1
ATOM 735 C C . SER A 1 96 ? -6.509 7.091 -12.832 1.00 94.75 96 SER A C 1
ATOM 737 O O . SER A 1 96 ? -5.418 7.146 -13.404 1.00 94.75 96 SER A O 1
ATOM 739 N N . ARG A 1 97 ? -7.639 7.452 -13.459 1.00 94.75 97 ARG A N 1
ATOM 740 C CA . ARG A 1 97 ? -7.694 7.998 -14.832 1.00 94.75 97 ARG A CA 1
ATOM 741 C C . ARG A 1 97 ? -6.833 9.245 -15.044 1.00 94.75 97 ARG A C 1
ATOM 743 O O . ARG A 1 97 ? -6.434 9.529 -16.166 1.00 94.75 97 ARG A O 1
ATOM 750 N N . LYS A 1 98 ? -6.535 9.997 -13.979 1.00 93.56 98 LYS A N 1
ATOM 751 C CA . LYS A 1 98 ? -5.745 11.243 -14.037 1.00 93.56 98 LYS A CA 1
ATOM 752 C C . LYS A 1 98 ? -4.293 11.071 -13.575 1.00 93.56 98 LYS A C 1
ATOM 754 O O . LYS A 1 98 ? -3.651 12.056 -13.214 1.00 93.56 98 LYS A O 1
ATOM 759 N N . GLY A 1 99 ? -3.783 9.841 -13.575 1.00 93.69 99 GLY A N 1
ATOM 760 C CA . GLY A 1 99 ? -2.427 9.509 -13.133 1.00 93.69 99 GLY A CA 1
ATOM 761 C C . GLY A 1 99 ? -2.368 8.927 -11.715 1.00 93.69 99 GLY A C 1
ATOM 762 O O . GLY A 1 99 ? -3.395 8.828 -11.034 1.00 93.69 99 GLY A O 1
ATOM 763 N N . PRO A 1 100 ? -1.163 8.557 -11.245 1.00 93.50 100 PRO A N 1
ATOM 764 C CA . PRO A 1 100 ? -0.953 7.929 -9.943 1.00 93.50 100 PRO A CA 1
ATOM 765 C C . PRO A 1 100 ? -1.483 8.792 -8.796 1.00 93.50 100 PRO A C 1
ATOM 767 O O . PRO A 1 100 ? -1.113 9.962 -8.665 1.00 93.50 100 PRO A O 1
ATOM 770 N N . SER A 1 101 ? -2.322 8.214 -7.931 1.00 87.19 101 SER A N 1
ATOM 771 C CA . SER A 1 101 ? -3.225 8.994 -7.069 1.00 87.19 101 SER A CA 1
ATOM 772 C C . SER A 1 101 ? -3.295 8.550 -5.599 1.00 87.19 101 SER A C 1
ATOM 774 O O . SER A 1 101 ? -4.185 9.000 -4.881 1.00 87.19 101 SER A O 1
ATOM 776 N N . CYS A 1 102 ? -2.352 7.735 -5.107 1.00 89.38 102 CYS A N 1
ATOM 777 C CA . CYS A 1 102 ? -2.399 7.130 -3.762 1.00 89.38 102 CYS A CA 1
ATOM 778 C C . CYS A 1 102 ? -2.762 8.106 -2.624 1.00 89.38 102 CYS A C 1
ATOM 780 O O . CYS A 1 102 ? -3.648 7.798 -1.837 1.00 89.38 102 CYS A O 1
ATOM 782 N N . ASN A 1 103 ? -2.171 9.306 -2.569 1.00 88.75 103 ASN A N 1
ATOM 783 C CA . ASN A 1 103 ? -2.485 10.290 -1.519 1.00 88.75 103 ASN A CA 1
ATOM 784 C C . ASN A 1 103 ? -3.944 10.776 -1.596 1.00 88.75 103 ASN A C 1
ATOM 786 O O . ASN A 1 103 ? -4.606 10.958 -0.577 1.00 88.75 103 ASN A O 1
ATOM 790 N N . ARG A 1 104 ? -4.473 10.945 -2.816 1.00 91.25 104 ARG A N 1
ATOM 791 C CA . ARG A 1 104 ? -5.882 11.291 -3.046 1.00 91.25 104 ARG A CA 1
ATOM 792 C C . ARG A 1 104 ? -6.803 10.112 -2.725 1.00 91.25 104 ARG A C 1
ATOM 794 O O . ARG A 1 104 ? -7.886 10.349 -2.208 1.00 91.25 104 ARG A O 1
ATOM 801 N N . CYS A 1 105 ? -6.374 8.872 -2.975 1.00 93.56 105 CYS A N 1
ATOM 802 C CA . CYS A 1 105 ? -7.106 7.670 -2.570 1.00 93.56 105 CYS A CA 1
ATOM 803 C C . CYS A 1 105 ? -7.220 7.615 -1.042 1.00 93.56 105 CYS A C 1
ATOM 805 O O . CYS A 1 105 ? -8.325 7.494 -0.521 1.00 93.56 105 CYS A O 1
ATOM 807 N N . THR A 1 106 ? -6.117 7.826 -0.317 1.00 90.94 106 THR A N 1
ATOM 808 C CA . THR A 1 106 ? -6.143 7.919 1.148 1.00 90.94 106 THR A CA 1
ATOM 809 C C . THR A 1 106 ? -7.101 9.010 1.618 1.00 90.94 106 THR A C 1
ATOM 811 O O . THR A 1 106 ? -7.978 8.736 2.428 1.00 90.94 106 THR A O 1
ATOM 814 N N . LYS A 1 107 ? -6.996 10.230 1.076 1.00 91.38 107 LYS A N 1
ATOM 815 C CA . LYS A 1 107 ? -7.828 11.361 1.508 1.00 91.38 107 LYS A CA 1
ATOM 816 C C . LYS A 1 107 ? -9.317 11.171 1.201 1.00 91.38 107 LYS A C 1
ATOM 818 O O . LYS A 1 107 ? -10.149 11.370 2.077 1.00 91.38 107 LYS A O 1
ATOM 823 N N . HIS A 1 108 ? -9.657 10.842 -0.041 1.00 93.44 108 HIS A N 1
ATOM 824 C CA . HIS A 1 108 ? -11.042 10.888 -0.515 1.00 93.44 108 HIS A CA 1
ATOM 825 C C . HIS A 1 108 ? -11.748 9.541 -0.425 1.00 93.44 108 HIS A C 1
ATOM 827 O O . HIS A 1 108 ? -12.915 9.499 -0.064 1.00 93.44 108 HIS A O 1
ATOM 833 N N . ILE A 1 109 ? -11.050 8.448 -0.734 1.00 95.06 109 ILE A N 1
ATOM 834 C CA . ILE A 1 109 ? -11.666 7.121 -0.777 1.00 95.06 109 ILE A CA 1
ATOM 835 C C . ILE A 1 109 ? -11.594 6.467 0.599 1.00 95.06 109 ILE A C 1
ATOM 837 O O . ILE A 1 109 ? -12.617 6.018 1.098 1.00 95.06 109 ILE A O 1
ATOM 841 N N . LYS A 1 110 ? -10.417 6.453 1.239 1.00 93.31 110 LYS A N 1
ATOM 842 C CA . LYS A 1 110 ? -10.236 5.804 2.548 1.00 93.31 110 LYS A CA 1
ATOM 843 C C . LYS A 1 110 ? -10.772 6.648 3.705 1.00 93.31 110 LYS A C 1
ATOM 845 O O . LYS A 1 110 ? -11.704 6.239 4.379 1.00 93.31 110 LYS A O 1
ATOM 850 N N . LEU A 1 111 ? -10.225 7.840 3.932 1.00 92.50 111 LEU A N 1
ATOM 851 C CA . LEU A 1 111 ? -10.664 8.687 5.046 1.00 92.50 111 LEU A CA 1
ATOM 852 C C . LEU A 1 111 ? -12.071 9.249 4.810 1.00 92.50 111 LEU A C 1
ATOM 854 O O . LEU A 1 111 ? -12.897 9.216 5.715 1.00 92.50 111 LEU A O 1
ATOM 858 N N . GLY A 1 112 ? -12.355 9.724 3.592 1.00 94.75 112 GLY A N 1
ATOM 859 C CA . GLY A 1 112 ? -13.696 10.168 3.201 1.00 94.75 112 GLY A CA 1
ATOM 860 C C . GLY A 1 112 ? -14.731 9.050 3.322 1.00 94.75 112 GLY A C 1
ATOM 861 O O . GLY A 1 112 ? -15.685 9.191 4.078 1.00 94.75 112 GLY A O 1
ATOM 862 N N . GLY A 1 113 ? -14.477 7.898 2.693 1.00 96.25 113 GLY A N 1
ATOM 863 C CA . GLY A 1 113 ? -15.392 6.759 2.766 1.00 96.25 113 GLY A CA 1
ATOM 864 C C . GLY A 1 113 ? -15.611 6.240 4.187 1.00 96.25 113 GLY A C 1
ATOM 865 O O . GLY A 1 113 ? -16.707 5.788 4.498 1.00 96.25 113 GLY A O 1
ATOM 866 N N . MET A 1 114 ? -14.604 6.314 5.068 1.00 96.62 114 MET A N 1
ATOM 867 C CA . MET A 1 114 ? -14.767 5.892 6.464 1.00 96.62 114 MET A CA 1
ATOM 868 C C . MET A 1 114 ? -15.722 6.819 7.219 1.00 96.62 114 MET A C 1
ATOM 870 O O . MET A 1 114 ? -16.536 6.352 8.011 1.00 96.62 114 MET A O 1
ATOM 874 N N . ARG A 1 115 ? -15.661 8.127 6.946 1.00 95.62 115 ARG A N 1
ATOM 875 C CA . ARG A 1 115 ? -16.599 9.112 7.504 1.00 95.62 115 ARG A CA 1
ATOM 876 C C . ARG A 1 115 ? -18.012 8.906 6.967 1.00 95.62 115 ARG A C 1
ATOM 878 O O . ARG A 1 115 ? -18.959 8.982 7.744 1.00 95.62 115 ARG A O 1
ATOM 885 N N . ASP A 1 116 ? -18.144 8.612 5.674 1.00 96.50 116 ASP A N 1
ATOM 886 C CA . ASP A 1 116 ? -19.438 8.318 5.052 1.00 96.50 116 ASP A CA 1
ATOM 887 C C . ASP A 1 116 ? -20.070 7.068 5.683 1.00 96.50 116 ASP A C 1
ATOM 889 O O . ASP A 1 116 ? -21.209 7.124 6.147 1.00 96.50 116 ASP A O 1
ATOM 893 N N . PHE A 1 117 ? -19.297 5.981 5.805 1.00 97.44 117 PHE A N 1
ATOM 894 C CA . PHE A 1 117 ? -19.736 4.754 6.472 1.00 97.44 117 PHE A CA 1
ATOM 895 C C . PHE A 1 117 ? -20.126 5.009 7.930 1.00 97.44 117 PHE A C 1
ATOM 897 O O . PHE A 1 117 ? -21.190 4.585 8.370 1.00 97.44 117 PHE A O 1
ATOM 904 N N . ALA A 1 118 ? -19.288 5.723 8.687 1.00 96.62 118 ALA A N 1
ATOM 905 C CA . ALA A 1 118 ? -19.561 6.041 10.084 1.00 96.62 118 ALA A CA 1
ATOM 906 C C . ALA A 1 118 ? -20.864 6.834 10.245 1.00 96.62 118 ALA A C 1
ATOM 908 O O . ALA A 1 118 ? -21.641 6.559 11.155 1.00 96.62 118 ALA A O 1
ATOM 909 N N . LYS A 1 119 ? -21.146 7.778 9.341 1.00 96.38 119 LYS A N 1
ATOM 910 C CA . LYS A 1 119 ? -22.402 8.534 9.342 1.00 96.38 119 LYS A CA 1
ATOM 911 C C . LYS A 1 119 ? -23.607 7.640 9.040 1.00 96.38 119 LYS A C 1
ATOM 913 O O . LYS A 1 119 ? -24.620 7.742 9.729 1.00 96.38 119 LYS A O 1
ATOM 918 N N . GLU A 1 120 ? -23.504 6.774 8.035 1.00 96.75 120 GLU A N 1
ATOM 919 C CA . GLU A 1 120 ? -24.579 5.860 7.630 1.00 96.75 120 GLU A CA 1
ATOM 920 C C . GLU A 1 120 ? -24.888 4.823 8.719 1.00 96.75 120 GLU A C 1
ATOM 922 O O . GLU A 1 120 ? -26.042 4.634 9.105 1.00 96.75 120 GLU A O 1
ATOM 927 N N . TRP A 1 121 ? -23.845 4.217 9.284 1.00 96.62 121 TRP A N 1
ATOM 928 C CA . TRP A 1 121 ? -23.947 3.208 10.338 1.00 96.62 121 TRP A CA 1
ATOM 929 C C . TRP A 1 121 ? -24.212 3.805 11.735 1.00 96.62 121 TRP A C 1
ATOM 931 O O . TRP A 1 121 ? -24.527 3.082 12.687 1.00 96.62 121 TRP A O 1
ATOM 941 N N . ARG A 1 122 ? -24.153 5.141 11.851 1.00 96.19 122 ARG A N 1
ATOM 942 C CA . ARG A 1 122 ? -24.277 5.909 13.101 1.00 96.19 122 ARG A CA 1
ATOM 943 C C . ARG A 1 122 ? -23.232 5.478 14.134 1.00 96.19 122 ARG A C 1
ATOM 945 O O . ARG A 1 122 ? -23.577 5.125 15.257 1.00 96.19 122 ARG A O 1
ATOM 952 N N . ALA A 1 123 ? -21.970 5.448 13.715 1.00 96.81 123 ALA A N 1
ATOM 953 C CA . ALA A 1 123 ? -20.840 5.210 14.600 1.00 96.81 123 ALA A CA 1
ATOM 954 C C . ALA A 1 123 ? -20.595 6.435 15.488 1.00 96.81 123 ALA A C 1
ATOM 956 O O . ALA A 1 123 ? -20.483 7.556 14.986 1.00 96.81 123 ALA A O 1
ATOM 957 N N . ASP A 1 124 ? -20.434 6.194 16.782 1.00 97.00 124 ASP A N 1
ATOM 958 C CA . ASP A 1 124 ? -19.987 7.200 17.741 1.00 97.00 124 ASP A CA 1
ATOM 959 C C . ASP A 1 124 ? -18.477 7.423 17.618 1.00 97.00 124 ASP A C 1
ATOM 961 O O . ASP A 1 124 ? -18.008 8.544 17.783 1.00 97.00 124 ASP A O 1
ATOM 965 N N . TRP A 1 125 ? -17.724 6.374 17.254 1.00 97.62 125 TRP A N 1
ATOM 966 C CA . TRP A 1 125 ? -16.269 6.417 17.108 1.00 97.62 125 TRP A CA 1
ATOM 967 C C . TRP A 1 125 ? -15.771 5.742 15.830 1.00 97.62 125 TRP A C 1
ATOM 969 O O . TRP A 1 125 ? -16.244 4.675 15.434 1.00 97.62 125 TRP A O 1
ATOM 979 N N . ILE A 1 126 ? -14.752 6.344 15.219 1.00 97.81 126 ILE A N 1
ATOM 980 C CA . ILE A 1 126 ? -13.927 5.778 14.152 1.00 97.81 126 ILE A CA 1
ATOM 981 C C . ILE A 1 126 ? -12.565 5.427 14.742 1.00 97.81 126 ILE A C 1
ATOM 983 O O . ILE A 1 126 ? -11.872 6.308 15.248 1.00 97.81 126 ILE A O 1
ATOM 987 N N . ILE A 1 127 ? -12.145 4.170 14.624 1.00 97.50 127 ILE A N 1
ATOM 988 C CA . ILE A 1 127 ? -10.818 3.735 15.073 1.00 97.50 127 ILE A CA 1
ATOM 989 C C . ILE A 1 127 ? -9.854 3.666 13.901 1.00 97.50 127 ILE A C 1
ATOM 991 O O . ILE A 1 127 ? -10.139 3.048 12.871 1.00 97.50 127 ILE A O 1
ATOM 995 N N . SER A 1 128 ? -8.698 4.295 14.084 1.00 95.31 128 SER A N 1
ATOM 996 C CA . SER A 1 128 ? -7.587 4.327 13.142 1.00 95.31 128 SER A CA 1
ATOM 997 C C . SER A 1 128 ? -6.364 3.605 13.723 1.00 95.31 128 SER A C 1
ATOM 999 O O . SER A 1 128 ? -6.129 3.627 14.928 1.00 95.31 128 SER A O 1
ATOM 1001 N N . GLY A 1 129 ? -5.565 2.975 12.859 1.00 93.12 129 GLY A N 1
ATOM 1002 C CA . GLY A 1 129 ? -4.291 2.343 13.233 1.00 93.12 129 GLY A CA 1
ATOM 1003 C C . GLY A 1 129 ? -3.074 3.277 13.171 1.00 93.12 129 GLY A C 1
ATOM 1004 O O . GLY A 1 129 ? -1.950 2.784 13.119 1.00 93.12 129 GLY A O 1
ATOM 1005 N N . ALA A 1 130 ? -3.276 4.599 13.099 1.00 93.31 130 ALA A N 1
ATOM 1006 C CA . ALA A 1 130 ? -2.177 5.559 12.989 1.00 93.31 130 ALA A CA 1
ATOM 1007 C C . ALA A 1 130 ? -1.250 5.508 14.214 1.00 93.31 130 ALA A C 1
ATOM 1009 O O . ALA A 1 130 ? -1.719 5.394 15.347 1.00 93.31 130 ALA A O 1
ATOM 1010 N N . ASN A 1 131 ? 0.054 5.611 13.963 1.00 93.94 131 ASN A N 1
ATOM 1011 C CA . ASN A 1 131 ? 1.126 5.477 14.955 1.00 93.94 131 ASN A CA 1
ATOM 1012 C C . ASN A 1 131 ? 2.339 6.351 14.573 1.00 93.94 131 ASN A C 1
ATOM 1014 O O . ASN A 1 131 ? 2.305 7.029 13.544 1.00 93.94 131 ASN A O 1
ATOM 1018 N N . GLN A 1 132 ? 3.428 6.323 15.349 1.00 93.50 132 GLN A N 1
ATOM 1019 C CA . GLN A 1 132 ? 4.602 7.200 15.161 1.00 93.50 132 GLN A CA 1
ATOM 1020 C C . GLN A 1 132 ? 5.340 7.033 13.814 1.00 93.50 132 GLN A C 1
ATOM 1022 O O . GLN A 1 132 ? 6.141 7.888 13.428 1.00 93.50 132 GLN A O 1
ATOM 1027 N N . SER A 1 133 ? 5.061 5.969 13.052 1.00 88.06 133 SER A N 1
ATOM 1028 C CA . SER A 1 133 ? 5.595 5.810 11.689 1.00 88.06 133 SER A CA 1
ATOM 1029 C C . SER A 1 133 ? 4.798 6.562 10.612 1.00 88.06 133 SER A C 1
ATOM 1031 O O .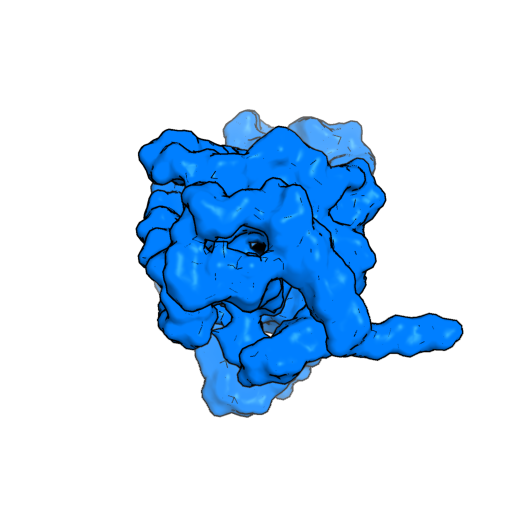 SER A 1 133 ? 5.280 6.725 9.490 1.00 88.06 133 SER A O 1
ATOM 1033 N N . ASP A 1 134 ? 3.594 7.039 10.936 1.00 86.31 134 ASP A N 1
ATOM 1034 C CA . ASP A 1 134 ? 2.739 7.806 10.037 1.00 86.31 134 ASP A CA 1
ATOM 1035 C C . ASP A 1 134 ? 2.898 9.310 10.273 1.00 86.31 134 ASP A C 1
ATOM 1037 O O . ASP A 1 134 ? 3.034 9.773 11.405 1.00 86.31 134 ASP A O 1
ATOM 1041 N N . THR A 1 135 ? 2.728 10.115 9.219 1.00 84.25 135 THR A N 1
ATOM 1042 C CA . THR A 1 135 ? 2.689 11.584 9.351 1.00 84.25 135 THR A CA 1
ATOM 1043 C C . THR A 1 135 ? 1.634 12.041 10.364 1.00 84.25 135 THR A C 1
ATOM 1045 O O . THR A 1 135 ? 1.845 13.024 11.069 1.00 84.25 135 THR A O 1
ATOM 1048 N N . TRP A 1 136 ? 0.501 11.330 10.462 1.00 84.81 136 TRP A N 1
ATOM 1049 C CA . TRP A 1 136 ? -0.514 11.643 11.468 1.00 84.81 136 TRP A CA 1
ATOM 1050 C C . TRP A 1 136 ? -0.034 11.347 12.890 1.00 84.81 136 TRP A C 1
ATOM 1052 O O . TRP A 1 136 ? -0.285 12.164 13.761 1.00 84.81 136 TRP A O 1
ATOM 1062 N N . GLY A 1 137 ? 0.672 10.241 13.146 1.00 85.75 137 GLY A N 1
ATOM 1063 C CA . GLY A 1 137 ? 1.184 9.963 14.494 1.00 85.75 137 GLY A CA 1
ATOM 1064 C C . GLY A 1 137 ? 2.288 10.922 14.934 1.00 85.75 137 GLY A C 1
ATOM 1065 O O . GLY A 1 137 ? 2.404 11.215 16.116 1.00 85.75 137 GLY A O 1
ATOM 1066 N N . GLN A 1 138 ? 3.053 11.473 13.988 1.00 86.94 138 GLN A N 1
ATOM 1067 C CA . GLN A 1 138 ? 4.133 12.419 14.292 1.00 86.94 138 GLN A CA 1
ATOM 1068 C C . GLN A 1 138 ? 3.639 13.837 14.600 1.00 86.94 138 GLN A C 1
ATOM 1070 O O . GLN A 1 138 ? 4.206 14.514 15.452 1.00 86.94 138 GLN A O 1
ATOM 1075 N N . TYR A 1 139 ? 2.604 14.306 13.895 1.00 87.56 139 TYR A N 1
ATOM 1076 C CA . TYR A 1 139 ? 2.183 15.717 13.940 1.00 87.56 139 TYR A CA 1
ATOM 1077 C C . TYR A 1 139 ? 0.710 15.930 14.305 1.00 87.56 139 TYR A C 1
ATOM 1079 O O . TYR A 1 139 ? 0.256 17.070 14.399 1.00 87.56 139 TYR A O 1
ATOM 1087 N N . GLY A 1 140 ? -0.064 14.855 14.421 1.00 88.81 140 GLY A N 1
ATOM 1088 C CA . GLY A 1 140 ? -1.489 14.902 14.715 1.00 88.81 140 GLY A CA 1
ATOM 1089 C C . GLY A 1 140 ? -1.786 14.868 16.210 1.00 88.81 140 GLY A C 1
ATOM 1090 O O . GLY A 1 140 ? -0.968 15.233 17.050 1.00 88.81 140 GLY A O 1
ATOM 1091 N N . ILE A 1 141 ? -2.988 14.397 16.529 1.00 92.75 141 ILE A N 1
ATOM 1092 C CA . ILE A 1 141 ? -3.447 14.128 17.893 1.00 92.75 141 ILE A CA 1
ATOM 1093 C C . ILE A 1 141 ? -4.148 12.767 17.921 1.00 92.75 141 ILE A C 1
ATOM 1095 O O . ILE A 1 141 ? -4.742 12.352 16.917 1.00 92.75 141 ILE A O 1
ATOM 1099 N N . ALA A 1 142 ? -4.081 12.078 19.063 1.00 93.44 142 ALA A N 1
ATOM 1100 C CA . ALA A 1 142 ? -4.655 10.742 19.226 1.00 93.44 142 ALA A CA 1
ATOM 1101 C C . ALA A 1 142 ? -6.171 10.734 18.979 1.00 93.44 142 ALA A C 1
ATOM 1103 O O . ALA A 1 142 ? -6.676 9.869 18.261 1.00 93.44 142 ALA A O 1
ATOM 1104 N N . VAL A 1 143 ? -6.878 11.735 19.512 1.00 95.38 143 VAL A N 1
ATOM 1105 C CA . VAL A 1 143 ? -8.320 11.938 19.329 1.00 95.38 143 VAL A CA 1
ATOM 1106 C C . VAL A 1 143 ? -8.562 13.221 18.546 1.00 95.38 143 VAL A C 1
ATOM 1108 O O . VAL A 1 143 ? -8.207 14.308 18.995 1.00 95.38 143 VAL A O 1
ATOM 1111 N N . HIS A 1 144 ? -9.211 13.109 17.391 1.00 93.62 144 HIS A N 1
ATOM 1112 C CA . HIS A 1 144 ? -9.664 14.249 16.606 1.00 93.62 144 HIS A CA 1
ATOM 1113 C C . HIS A 1 144 ? -11.129 14.060 16.210 1.00 93.62 144 HIS A C 1
ATOM 1115 O O . HIS A 1 144 ? -11.452 13.197 15.391 1.00 93.62 144 HIS A O 1
ATOM 1121 N N . GLN A 1 145 ? -12.012 14.889 16.777 1.00 91.56 145 GLN A N 1
ATOM 1122 C CA . GLN A 1 145 ? -13.466 14.719 16.677 1.00 91.56 145 GLN A CA 1
ATOM 1123 C C . GLN A 1 145 ? -13.866 13.308 17.144 1.00 91.56 145 GLN A C 1
ATOM 1125 O O . GLN A 1 145 ? -13.462 12.889 18.222 1.00 91.56 145 GLN A O 1
ATOM 1130 N N . ASN A 1 146 ? -14.609 12.563 16.329 1.00 94.25 146 ASN A N 1
ATOM 1131 C CA . ASN A 1 146 ? -14.992 11.183 16.599 1.00 94.25 146 ASN A CA 1
ATOM 1132 C C . ASN A 1 146 ? -13.992 10.151 16.049 1.00 94.25 146 ASN A C 1
ATOM 1134 O O . ASN A 1 146 ? -14.333 8.982 15.917 1.00 94.25 146 ASN A O 1
ATOM 1138 N N . THR A 1 147 ? -12.778 10.555 15.661 1.00 96.12 147 THR A N 1
ATOM 1139 C CA . THR A 1 147 ? -11.725 9.625 15.230 1.00 96.12 147 THR A CA 1
ATOM 1140 C C . THR A 1 147 ? -10.685 9.471 16.328 1.00 96.12 147 THR A C 1
ATOM 1142 O O . THR A 1 147 ? -10.074 10.456 16.737 1.00 96.12 147 THR A O 1
ATOM 1145 N N . TYR A 1 148 ? -10.448 8.237 16.760 1.00 96.75 148 TYR A N 1
ATOM 1146 C CA . TYR A 1 148 ? -9.442 7.891 17.756 1.00 96.75 148 TYR A CA 1
ATOM 1147 C C . TYR A 1 148 ? -8.403 6.934 17.163 1.00 96.75 148 TYR A C 1
ATOM 1149 O O . TYR A 1 148 ? -8.736 5.996 16.436 1.00 96.75 148 TYR A O 1
ATOM 1157 N N . SER A 1 149 ? -7.130 7.188 17.451 1.00 96.31 149 SER A N 1
ATOM 1158 C CA . SER A 1 149 ? -5.998 6.343 17.067 1.00 96.31 149 SER A CA 1
ATOM 1159 C C . SER A 1 149 ? -5.343 5.787 18.333 1.00 96.31 149 SER A C 1
ATOM 1161 O O . SER A 1 149 ? -4.472 6.446 18.888 1.00 96.31 149 SER A O 1
ATOM 116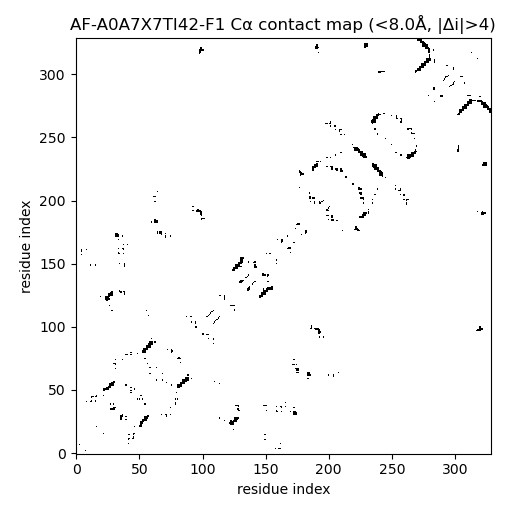3 N N . PRO A 1 150 ? -5.734 4.593 18.813 1.00 95.12 150 PRO A N 1
ATOM 1164 C CA . PRO A 1 150 ? -5.206 4.048 20.065 1.00 95.12 150 PRO A CA 1
ATOM 1165 C C . PRO A 1 150 ? -3.688 3.837 20.029 1.00 95.12 150 PRO A C 1
ATOM 1167 O O . PRO A 1 150 ? -2.997 3.983 21.026 1.00 95.12 150 PRO A O 1
ATOM 1170 N N . LEU A 1 151 ? -3.138 3.535 18.851 1.00 95.88 151 LEU A N 1
ATOM 1171 C CA . LEU A 1 151 ? -1.709 3.266 18.673 1.00 95.88 151 LEU A CA 1
ATOM 1172 C C . LEU A 1 151 ? -0.875 4.539 18.459 1.00 95.88 151 LEU A C 1
ATOM 1174 O O . LEU A 1 151 ? 0.291 4.441 18.084 1.00 95.88 151 LEU A O 1
ATOM 1178 N N . PHE A 1 152 ? -1.456 5.728 18.664 1.00 94.88 152 PHE A N 1
ATOM 1179 C CA . PHE A 1 152 ? -0.871 7.005 18.251 1.00 94.88 152 PHE A CA 1
ATOM 1180 C C . PHE A 1 152 ? 0.553 7.214 18.777 1.00 94.88 152 PHE A C 1
ATOM 1182 O O . PHE A 1 152 ? 1.422 7.644 18.023 1.00 94.88 152 PHE A O 1
ATOM 1189 N N . HIS A 1 153 ? 0.803 6.869 20.041 1.00 92.62 153 HIS A N 1
ATOM 1190 C CA . HIS A 1 153 ? 2.094 7.061 20.710 1.00 92.62 153 HIS A CA 1
ATOM 1191 C C . HIS A 1 153 ? 3.064 5.881 20.569 1.00 92.62 153 HIS A C 1
ATOM 1193 O O . HIS A 1 153 ? 4.153 5.940 21.130 1.00 92.62 153 HIS A O 1
ATOM 1199 N N . LEU A 1 154 ? 2.687 4.827 19.842 1.00 93.00 154 LEU A N 1
ATOM 1200 C CA . LEU A 1 154 ? 3.494 3.617 19.718 1.00 93.00 154 LEU A CA 1
ATOM 1201 C C . LEU A 1 154 ? 4.362 3.627 18.458 1.00 93.00 154 LEU A C 1
ATOM 1203 O O . LEU A 1 154 ? 3.987 4.158 17.409 1.00 93.00 154 LEU A O 1
ATOM 1207 N N . GLU A 1 155 ? 5.501 2.956 18.549 1.00 92.56 155 GLU A N 1
ATOM 1208 C CA . GLU A 1 155 ? 6.379 2.624 17.438 1.00 92.56 155 GLU A CA 1
ATOM 1209 C C . GLU A 1 155 ? 6.144 1.194 16.926 1.00 92.56 155 GLU A C 1
ATOM 1211 O O . GLU A 1 155 ? 5.516 0.343 17.560 1.00 92.56 155 GLU A O 1
ATOM 1216 N N . LYS A 1 156 ? 6.687 0.889 15.741 1.00 90.94 156 LYS A N 1
ATOM 1217 C CA . LYS A 1 156 ? 6.514 -0.418 15.084 1.00 90.94 156 LYS A CA 1
ATOM 1218 C C . LYS A 1 156 ? 6.971 -1.622 15.920 1.00 90.94 156 LYS A C 1
ATOM 1220 O O . LYS A 1 156 ? 6.263 -2.630 15.870 1.00 90.94 156 LYS A O 1
ATOM 1225 N N . PRO A 1 157 ? 8.100 -1.572 16.657 1.00 92.00 157 PRO A N 1
ATOM 1226 C CA . PRO A 1 157 ? 8.500 -2.681 17.520 1.00 92.00 157 PRO A CA 1
ATOM 1227 C C . PRO A 1 157 ? 7.463 -2.976 18.609 1.00 92.00 157 PRO A C 1
ATOM 1229 O O . PRO A 1 157 ? 7.103 -4.130 18.804 1.00 92.00 157 PRO A O 1
ATOM 1232 N N . GLU A 1 158 ? 6.901 -1.940 19.233 1.00 92.81 158 GLU A N 1
ATOM 1233 C CA . GLU A 1 158 ? 5.910 -2.079 20.308 1.00 92.81 158 GLU A CA 1
ATOM 1234 C C . GLU A 1 158 ? 4.587 -2.649 19.785 1.00 92.81 158 GLU A C 1
ATOM 1236 O O . GLU A 1 158 ? 3.984 -3.530 20.394 1.00 92.81 158 GLU A O 1
ATOM 1241 N N . ILE A 1 159 ? 4.148 -2.195 18.607 1.00 93.75 159 ILE A N 1
ATOM 1242 C CA . ILE A 1 159 ? 2.952 -2.737 17.949 1.00 93.75 159 ILE A CA 1
ATOM 1243 C C . ILE A 1 159 ? 3.158 -4.217 17.598 1.00 93.75 159 ILE A C 1
ATOM 1245 O O . ILE A 1 159 ? 2.227 -5.013 17.708 1.00 93.75 159 ILE A O 1
ATOM 1249 N N . ARG A 1 160 ? 4.371 -4.608 17.191 1.00 92.88 160 ARG A N 1
ATOM 1250 C CA . ARG A 1 160 ? 4.693 -6.009 16.901 1.00 92.88 160 ARG A CA 1
ATOM 1251 C C . ARG A 1 160 ? 4.654 -6.875 18.159 1.00 92.88 160 ARG A C 1
ATOM 1253 O O . ARG A 1 160 ? 4.084 -7.957 18.112 1.00 92.88 160 ARG A O 1
ATOM 1260 N N . GLU A 1 161 ? 5.189 -6.389 19.272 1.00 93.06 161 GLU A N 1
ATOM 1261 C CA . GLU A 1 161 ? 5.103 -7.085 20.561 1.00 93.06 161 GLU A CA 1
ATOM 1262 C C . GLU A 1 161 ? 3.645 -7.292 21.002 1.00 93.06 161 GLU A C 1
ATOM 1264 O O . GLU A 1 161 ? 3.281 -8.370 21.473 1.00 93.06 161 GLU A O 1
ATOM 1269 N N . LEU A 1 162 ? 2.781 -6.291 20.794 1.00 94.25 162 LEU A N 1
ATOM 1270 C CA . LEU A 1 162 ? 1.343 -6.425 21.042 1.00 94.25 162 LEU A CA 1
ATOM 1271 C C . LEU A 1 162 ? 0.689 -7.450 20.107 1.00 94.25 162 LEU A C 1
ATOM 1273 O O . LEU A 1 162 ? -0.136 -8.240 20.557 1.00 94.25 162 LEU A O 1
ATOM 1277 N N . LEU A 1 163 ? 1.053 -7.462 18.820 1.00 94.50 163 LEU A N 1
ATOM 1278 C CA . LEU A 1 163 ? 0.556 -8.448 17.855 1.00 94.50 163 LEU A CA 1
ATOM 1279 C C . LEU A 1 163 ? 0.861 -9.883 18.320 1.00 94.50 163 LEU A C 1
ATOM 1281 O O . LEU A 1 163 ? -0.045 -10.721 18.348 1.00 94.50 163 LEU A O 1
ATOM 1285 N N . ASP A 1 164 ? 2.109 -10.126 18.727 1.00 93.12 164 ASP A N 1
ATOM 1286 C CA . ASP A 1 164 ? 2.566 -11.423 19.228 1.00 93.12 164 ASP A CA 1
ATOM 1287 C C . ASP A 1 164 ? 1.826 -11.797 20.527 1.00 93.12 164 ASP A C 1
ATOM 1289 O O . ASP A 1 164 ? 1.397 -12.939 20.691 1.00 93.12 164 ASP A O 1
ATOM 1293 N N . HIS A 1 165 ? 1.581 -10.827 21.418 1.00 92.25 165 HIS A N 1
ATOM 1294 C CA . HIS A 1 165 ? 0.800 -11.031 22.644 1.00 92.25 165 HIS A CA 1
ATOM 1295 C C . HIS A 1 165 ? -0.662 -11.419 22.370 1.00 92.25 165 HIS A C 1
ATOM 1297 O O . HIS A 1 165 ? -1.209 -12.290 23.043 1.00 92.25 165 HIS A O 1
ATOM 1303 N N . PHE A 1 166 ? -1.291 -10.829 21.350 1.00 93.12 166 PHE A N 1
ATOM 1304 C CA . PHE A 1 166 ? -2.622 -11.237 20.885 1.00 93.12 166 PHE A CA 1
ATOM 1305 C C . PHE A 1 166 ? -2.614 -12.583 20.131 1.00 93.12 166 PHE A C 1
ATOM 1307 O O . PHE A 1 166 ? -3.664 -13.066 19.699 1.00 93.12 166 PHE A O 1
ATOM 1314 N N . GLY A 1 167 ? -1.442 -13.205 19.977 1.00 93.88 167 GLY A N 1
ATOM 1315 C CA . GLY A 1 167 ? -1.252 -14.522 19.381 1.00 93.88 167 GLY A CA 1
ATOM 1316 C C . GLY A 1 167 ? -1.224 -14.524 17.855 1.00 93.88 167 GLY A C 1
ATOM 1317 O O . GLY A 1 167 ? -1.339 -15.595 17.260 1.00 93.88 167 GLY A O 1
ATOM 1318 N N . PHE A 1 168 ? -1.116 -13.369 17.197 1.00 93.19 168 PHE A N 1
ATOM 1319 C CA . PHE A 1 168 ? -1.058 -13.289 15.737 1.00 93.19 168 PHE A CA 1
ATOM 1320 C C . PHE A 1 168 ? 0.393 -13.302 15.263 1.00 93.19 168 PHE A C 1
ATOM 1322 O O . PHE A 1 168 ? 1.214 -12.523 15.735 1.00 93.19 168 PHE A O 1
ATOM 1329 N N . ALA A 1 169 ? 0.710 -14.135 14.275 1.00 89.75 169 ALA A N 1
ATOM 1330 C CA . ALA A 1 169 ? 2.016 -14.103 13.639 1.00 89.75 169 ALA A CA 1
ATOM 1331 C C . ALA A 1 169 ? 2.085 -12.989 12.585 1.00 89.75 169 ALA A C 1
ATOM 1333 O O . ALA A 1 169 ? 1.144 -12.739 11.826 1.00 89.75 169 ALA A O 1
ATOM 1334 N N . LEU A 1 170 ? 3.259 -12.369 12.448 1.00 86.06 170 LEU A N 1
ATOM 1335 C CA . LEU A 1 170 ? 3.488 -11.333 11.437 1.00 86.06 170 LEU A CA 1
ATOM 1336 C C . LEU A 1 170 ? 3.210 -11.822 9.999 1.00 86.06 170 LEU A C 1
ATOM 1338 O O . LEU A 1 170 ? 2.813 -11.037 9.143 1.00 86.06 170 LEU A O 1
ATOM 1342 N N . SER A 1 171 ? 3.394 -13.115 9.721 1.00 84.00 171 SER A N 1
ATOM 1343 C CA . SER A 1 171 ? 3.098 -13.735 8.422 1.00 84.00 171 SER A CA 1
ATOM 1344 C C . SER A 1 171 ? 1.599 -13.812 8.095 1.00 84.00 171 SER A C 1
ATOM 1346 O O . SER A 1 171 ? 1.253 -13.845 6.909 1.00 84.00 171 SER A O 1
ATOM 1348 N N . GLU A 1 172 ? 0.726 -13.810 9.112 1.00 84.12 172 GLU A N 1
ATOM 1349 C CA . GLU A 1 172 ? -0.740 -13.812 8.967 1.00 84.12 172 GLU A CA 1
ATOM 1350 C C . GLU A 1 172 ? -1.266 -12.434 8.555 1.00 84.12 172 GLU A C 1
ATOM 1352 O O . GLU A 1 172 ? -2.194 -12.332 7.759 1.00 84.12 172 GLU A O 1
ATOM 1357 N N . VAL A 1 173 ? -0.648 -11.364 9.062 1.00 83.94 173 VAL A N 1
ATOM 1358 C CA . VAL A 1 173 ? -1.052 -9.972 8.780 1.00 83.94 173 VAL A CA 1
ATOM 1359 C C . VAL A 1 173 ? -0.278 -9.340 7.617 1.00 83.94 173 VAL A C 1
ATOM 1361 O O . VAL A 1 173 ? -0.543 -8.202 7.232 1.00 83.94 173 VAL A O 1
ATOM 1364 N N . ARG A 1 174 ? 0.687 -10.069 7.042 1.00 80.62 174 ARG A N 1
ATOM 1365 C CA . ARG A 1 174 ? 1.436 -9.666 5.843 1.00 80.62 174 ARG A CA 1
ATOM 1366 C C . ARG A 1 174 ? 0.809 -10.240 4.587 1.00 80.62 174 ARG A C 1
ATOM 1368 O O . ARG A 1 174 ? 0.679 -11.461 4.432 1.00 80.62 174 ARG A O 1
ATOM 1375 N N . SER A 1 175 ? 0.468 -9.354 3.663 1.00 66.56 175 SER A N 1
ATOM 1376 C CA . SER A 1 175 ? -0.385 -9.699 2.528 1.00 66.56 175 SER A CA 1
ATOM 1377 C C . SER A 1 175 ? 0.122 -9.180 1.181 1.00 66.56 175 SER A C 1
ATOM 1379 O O . SER A 1 175 ? -0.466 -9.538 0.163 1.00 66.56 175 SER A O 1
ATOM 1381 N N . GLY A 1 176 ? 1.171 -8.347 1.163 1.00 68.44 176 GLY A N 1
ATOM 1382 C CA . GLY A 1 176 ? 1.561 -7.572 -0.017 1.00 68.44 176 GLY A CA 1
ATOM 1383 C C . GLY A 1 176 ? 2.995 -7.770 -0.509 1.00 68.44 176 GLY A C 1
ATOM 1384 O O . GLY A 1 176 ? 3.699 -8.714 -0.159 1.00 68.44 176 GLY A O 1
ATOM 1385 N N . GLU A 1 177 ? 3.413 -6.831 -1.355 1.00 72.62 177 GLU A N 1
ATOM 1386 C CA . GLU A 1 177 ? 4.684 -6.827 -2.082 1.00 72.62 177 GLU A CA 1
ATOM 1387 C C . GLU A 1 177 ? 5.924 -6.453 -1.265 1.00 72.62 177 GLU A C 1
ATOM 1389 O O . GLU A 1 177 ? 7.020 -6.484 -1.815 1.00 72.62 177 GLU A O 1
ATOM 1394 N N . SER A 1 178 ? 5.793 -5.992 -0.019 1.00 75.62 178 SER A N 1
ATOM 1395 C CA . SER A 1 178 ? 6.913 -5.403 0.722 1.00 75.62 178 SER A CA 1
ATOM 1396 C C . SER A 1 178 ? 6.794 -5.612 2.224 1.00 75.62 178 SER A C 1
ATOM 1398 O O . SER A 1 178 ? 5.728 -5.434 2.803 1.00 75.62 178 SER A O 1
ATOM 1400 N N . ALA A 1 179 ? 7.932 -5.873 2.870 1.00 63.34 179 ALA A N 1
ATOM 1401 C CA . ALA A 1 179 ? 8.050 -5.877 4.325 1.00 63.34 179 ALA A CA 1
ATOM 1402 C C . ALA A 1 179 ? 7.930 -4.476 4.965 1.00 63.34 179 ALA A C 1
ATOM 1404 O O . ALA A 1 179 ? 7.692 -4.387 6.169 1.00 63.34 179 ALA A O 1
ATOM 1405 N N . LEU A 1 180 ? 8.132 -3.408 4.183 1.00 61.72 180 LEU A N 1
ATOM 1406 C CA . LEU A 1 180 ? 8.195 -2.018 4.650 1.00 61.72 180 LEU A CA 1
ATOM 1407 C C . LEU A 1 180 ? 6.874 -1.275 4.437 1.00 61.72 180 LEU A C 1
ATOM 1409 O O . LEU A 1 180 ? 6.396 -0.589 5.337 1.00 61.72 180 LEU A O 1
ATOM 1413 N N . ARG A 1 181 ? 6.289 -1.381 3.236 1.00 62.22 181 ARG A N 1
ATOM 1414 C CA . ARG A 1 181 ? 5.089 -0.619 2.870 1.00 62.22 181 ARG A CA 1
ATOM 1415 C C . ARG A 1 181 ? 4.200 -1.379 1.895 1.00 62.22 181 ARG A C 1
ATOM 1417 O O . ARG A 1 181 ? 4.460 -1.384 0.692 1.00 62.22 181 ARG A O 1
ATOM 1424 N N . GLU A 1 182 ? 3.097 -1.903 2.411 1.00 73.25 182 GLU A N 1
ATOM 1425 C CA . GLU A 1 182 ? 2.061 -2.562 1.615 1.00 73.25 182 GLU A CA 1
ATOM 1426 C C . GLU A 1 182 ? 1.022 -1.556 1.080 1.00 73.25 182 GLU A C 1
ATOM 1428 O O . GLU A 1 182 ? 0.773 -0.489 1.656 1.00 73.25 182 GLU A O 1
ATOM 1433 N N . GLY A 1 183 ? 0.401 -1.875 -0.054 1.00 82.94 183 GLY A N 1
ATOM 1434 C CA . GLY A 1 183 ? -0.701 -1.096 -0.615 1.00 82.94 183 GLY A CA 1
ATOM 1435 C C . GLY A 1 183 ? -1.544 -1.901 -1.598 1.00 82.94 183 GLY A C 1
ATOM 1436 O O . GLY A 1 183 ? -1.411 -3.110 -1.698 1.00 82.94 183 GLY A O 1
ATOM 1437 N N . CYS A 1 184 ? -2.441 -1.236 -2.329 1.00 90.25 184 CYS A N 1
ATOM 1438 C CA . CYS A 1 184 ? -3.133 -1.885 -3.449 1.00 90.25 184 CYS A CA 1
ATOM 1439 C C . CYS A 1 184 ? -2.221 -1.947 -4.680 1.00 90.25 184 CYS A C 1
ATOM 1441 O O . CYS A 1 184 ? -1.357 -1.080 -4.847 1.00 90.25 184 CYS A O 1
ATOM 1443 N N . LYS A 1 185 ? -2.487 -2.887 -5.590 1.00 93.31 185 LYS A N 1
ATOM 1444 C CA . LYS A 1 185 ? -1.700 -3.108 -6.811 1.00 93.31 185 LYS A CA 1
ATOM 1445 C C . LYS A 1 185 ? -1.573 -1.848 -7.676 1.00 93.31 185 LYS A C 1
ATOM 1447 O O . LYS A 1 185 ? -0.513 -1.589 -8.236 1.00 93.31 185 LYS A O 1
ATOM 1452 N N . LEU A 1 186 ? -2.587 -0.974 -7.705 1.00 93.94 186 LEU A N 1
ATOM 1453 C CA . LEU A 1 186 ? -2.552 0.256 -8.515 1.00 93.94 186 LEU A CA 1
ATOM 1454 C C . LEU A 1 186 ? -1.480 1.273 -8.129 1.00 93.94 186 LEU A C 1
ATOM 1456 O O . LEU A 1 186 ? -1.193 2.162 -8.928 1.00 93.94 186 LEU A O 1
ATOM 1460 N N . LYS A 1 187 ? -0.834 1.157 -6.964 1.00 91.75 187 LYS A N 1
ATOM 1461 C CA . LYS A 1 187 ? 0.337 2.001 -6.685 1.00 91.75 187 LYS A CA 1
ATOM 1462 C C . LYS A 1 187 ? 1.499 1.729 -7.651 1.00 91.75 187 LYS A C 1
ATOM 1464 O O . LYS A 1 187 ? 2.341 2.602 -7.841 1.00 91.75 187 LYS A O 1
ATOM 1469 N N . HIS A 1 188 ? 1.518 0.552 -8.281 1.00 95.38 188 HIS A N 1
ATOM 1470 C CA . HIS A 1 188 ? 2.515 0.161 -9.272 1.00 95.38 188 HIS A CA 1
ATOM 1471 C C . HIS A 1 188 ? 2.178 0.625 -10.696 1.00 95.38 188 HIS A C 1
ATOM 1473 O O . HIS A 1 188 ? 3.022 0.518 -11.583 1.00 95.38 188 HIS A O 1
ATOM 1479 N N . LEU A 1 189 ? 0.991 1.200 -10.922 1.00 97.38 189 LEU A N 1
ATOM 1480 C CA . LEU A 1 189 ? 0.680 1.892 -12.167 1.00 97.38 189 LEU A CA 1
ATOM 1481 C C . LEU A 1 189 ? 1.263 3.305 -12.118 1.00 97.38 189 LEU A C 1
ATOM 1483 O O . LEU A 1 189 ? 0.745 4.176 -11.421 1.00 97.38 189 LEU A O 1
ATOM 1487 N N . MET A 1 190 ? 2.326 3.560 -12.877 1.00 97.25 190 MET A N 1
ATOM 1488 C CA . MET A 1 190 ? 3.044 4.843 -12.851 1.00 97.25 190 MET A CA 1
ATOM 1489 C C . MET A 1 190 ? 2.623 5.785 -13.990 1.00 97.25 190 MET A C 1
ATOM 1491 O O . MET A 1 190 ? 3.378 6.659 -14.421 1.00 97.25 190 MET A O 1
ATOM 1495 N N . LYS A 1 191 ? 1.399 5.606 -14.487 1.00 96.50 191 LYS A N 1
ATOM 1496 C CA . LYS A 1 191 ? 0.785 6.340 -15.600 1.00 96.50 191 LYS A CA 1
ATOM 1497 C C . LYS A 1 191 ? -0.715 6.504 -15.362 1.00 96.50 191 LYS A C 1
ATOM 1499 O O . LYS A 1 191 ? -1.274 5.952 -14.418 1.00 96.50 191 LYS A O 1
ATOM 1504 N N . ALA A 1 192 ? -1.375 7.289 -16.206 1.00 95.94 192 ALA A N 1
ATOM 1505 C CA . ALA A 1 192 ? -2.828 7.400 -16.171 1.00 95.94 192 ALA A CA 1
ATOM 1506 C C . ALA A 1 192 ? -3.501 6.080 -16.576 1.00 95.94 192 ALA A C 1
ATOM 1508 O O . ALA A 1 192 ? -3.144 5.476 -17.587 1.00 95.94 192 ALA A O 1
ATOM 1509 N N . MET A 1 193 ? -4.509 5.666 -15.806 1.00 95.88 193 MET A N 1
ATOM 1510 C CA . MET A 1 193 ? -5.330 4.498 -16.119 1.00 95.88 193 MET A CA 1
ATOM 1511 C C . MET A 1 193 ? -6.457 4.882 -17.080 1.00 95.88 193 MET A C 1
ATOM 1513 O O . MET A 1 193 ? -7.601 5.049 -16.6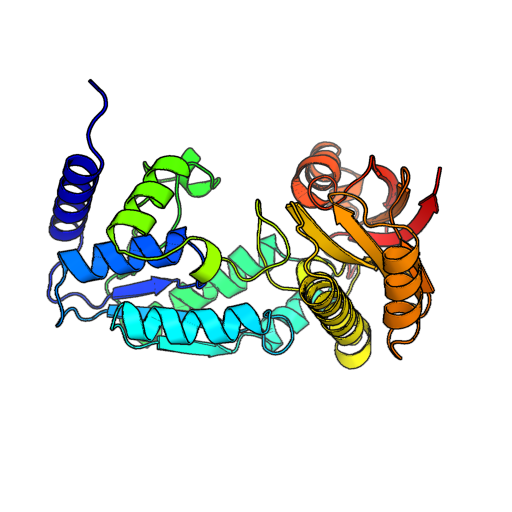68 1.00 95.88 193 MET A O 1
ATOM 1517 N N . ALA A 1 194 ? -6.126 5.088 -18.354 1.00 93.44 194 ALA A N 1
ATOM 1518 C CA . ALA A 1 194 ? -7.112 5.420 -19.383 1.00 93.44 194 ALA A CA 1
ATOM 1519 C C . ALA A 1 194 ? -8.148 4.299 -19.595 1.00 93.44 194 ALA A C 1
ATOM 1521 O O . ALA A 1 194 ? -9.345 4.575 -19.615 1.00 93.44 194 ALA A O 1
ATOM 1522 N N . VAL A 1 195 ? -7.684 3.048 -19.689 1.00 95.94 195 VAL A N 1
ATOM 1523 C CA . VAL A 1 195 ? -8.504 1.848 -19.916 1.00 95.94 195 VAL A CA 1
ATOM 1524 C C . VAL A 1 195 ? -8.246 0.846 -18.780 1.00 95.94 195 VAL A C 1
ATOM 1526 O O . VAL A 1 195 ? -7.150 0.279 -18.732 1.00 95.94 195 VAL A O 1
ATOM 1529 N N . PRO A 1 196 ? -9.180 0.660 -17.826 1.00 96.19 196 PRO A N 1
ATOM 1530 C CA . PRO A 1 196 ? -9.029 -0.288 -16.717 1.00 96.19 196 PRO A CA 1
ATOM 1531 C C . PRO A 1 196 ? -8.745 -1.726 -17.166 1.00 96.19 196 PRO A C 1
ATOM 1533 O O . PRO A 1 196 ? -7.883 -2.377 -16.582 1.00 96.19 196 PRO A O 1
ATOM 1536 N N . GLU A 1 197 ? -9.394 -2.176 -18.236 1.00 96.44 197 GLU A N 1
ATOM 1537 C CA . GLU A 1 197 ? -9.286 -3.525 -18.808 1.00 96.44 197 GLU A CA 1
ATOM 1538 C C . GLU A 1 197 ? -7.920 -3.781 -19.458 1.00 96.44 197 GLU A C 1
ATOM 1540 O O . GLU A 1 197 ? -7.555 -4.918 -19.697 1.00 96.44 197 GLU A O 1
ATOM 1545 N N . TYR A 1 198 ? -7.137 -2.730 -19.715 1.00 97.88 198 TYR A N 1
ATOM 1546 C CA . TYR A 1 198 ? -5.800 -2.852 -20.292 1.00 97.88 198 TYR A CA 1
ATOM 1547 C C . TYR A 1 198 ? -4.712 -2.465 -19.287 1.00 97.88 198 TYR A C 1
ATOM 1549 O O . TYR A 1 198 ? -3.828 -3.251 -18.967 1.00 97.88 198 TYR A O 1
ATOM 1557 N N . HIS A 1 199 ? -4.752 -1.247 -18.742 1.00 98.19 199 HIS A N 1
ATOM 1558 C CA . HIS A 1 199 ? -3.740 -0.776 -17.789 1.00 98.19 199 HIS A CA 1
ATOM 1559 C C . HIS A 1 199 ? -3.944 -1.329 -16.383 1.00 98.19 199 HIS A C 1
ATOM 1561 O O . HIS A 1 199 ? -2.972 -1.622 -15.692 1.00 98.19 199 HIS A O 1
ATOM 1567 N N . GLY A 1 200 ? -5.198 -1.412 -15.939 1.00 97.25 200 GLY A N 1
ATOM 1568 C CA . GLY A 1 200 ? -5.522 -1.963 -14.630 1.00 97.25 200 GLY A CA 1
ATOM 1569 C C . GLY A 1 200 ? -5.239 -3.459 -14.594 1.00 97.25 200 GLY A C 1
ATOM 1570 O O . GLY A 1 200 ? -4.594 -3.927 -13.660 1.00 97.25 200 GLY A O 1
ATOM 1571 N N . GLU A 1 201 ? -5.646 -4.177 -15.641 1.00 97.56 201 GLU A N 1
ATOM 1572 C CA . GLU A 1 201 ? -5.343 -5.596 -15.810 1.00 97.56 201 GLU A CA 1
ATOM 1573 C C . GLU A 1 201 ? -3.835 -5.868 -15.830 1.00 97.56 201 GLU A C 1
ATOM 1575 O O . GLU A 1 201 ? -3.377 -6.680 -15.029 1.00 97.56 201 GLU A O 1
ATOM 1580 N N . ALA A 1 202 ? -3.060 -5.132 -16.639 1.00 98.50 202 ALA A N 1
ATOM 1581 C CA . ALA A 1 202 ? -1.605 -5.277 -16.702 1.00 98.50 202 ALA A CA 1
ATOM 1582 C C . ALA A 1 202 ? -0.964 -5.252 -15.313 1.00 98.50 202 ALA A C 1
ATOM 1584 O O . ALA A 1 202 ? -0.184 -6.132 -14.970 1.00 98.50 202 ALA A O 1
ATOM 1585 N N . VAL A 1 203 ? -1.336 -4.269 -14.489 1.00 97.50 203 VAL A N 1
ATOM 1586 C CA . VAL A 1 203 ? -0.807 -4.109 -13.127 1.00 97.50 203 VAL A CA 1
ATOM 1587 C C . VAL A 1 203 ? -1.236 -5.259 -12.223 1.00 97.50 203 VAL A C 1
ATOM 1589 O O . VAL A 1 203 ? -0.439 -5.735 -11.412 1.00 97.50 203 VAL A O 1
ATOM 1592 N N . CYS A 1 204 ? -2.495 -5.680 -12.328 1.00 96.38 204 CYS A N 1
ATOM 1593 C CA . CYS A 1 204 ? -3.042 -6.759 -11.521 1.00 96.38 204 CYS A CA 1
ATOM 1594 C C . CYS A 1 204 ? -2.367 -8.089 -11.839 1.00 96.38 204 CYS A C 1
ATOM 1596 O O . CYS A 1 204 ? -1.814 -8.714 -10.937 1.00 96.38 204 CYS A O 1
ATOM 1598 N N . LEU A 1 205 ? -2.393 -8.498 -13.107 1.00 97.75 205 LEU A N 1
ATOM 1599 C CA . LEU A 1 205 ? -1.878 -9.788 -13.545 1.00 97.75 205 LEU A CA 1
ATOM 1600 C C . LEU A 1 205 ? -0.365 -9.870 -13.377 1.00 97.75 205 LEU A C 1
ATOM 1602 O O . LEU A 1 205 ? 0.130 -10.885 -12.891 1.00 97.75 205 LEU A O 1
ATOM 1606 N N . SER A 1 206 ? 0.377 -8.805 -13.695 1.00 98.31 206 SER A N 1
ATOM 1607 C CA . SER A 1 206 ? 1.835 -8.831 -13.576 1.00 98.31 206 SER A CA 1
ATOM 1608 C C . SER A 1 206 ? 2.297 -8.986 -12.125 1.00 98.31 206 SER A C 1
ATOM 1610 O O . SER A 1 206 ? 3.222 -9.749 -11.857 1.00 98.31 206 SER A O 1
ATOM 1612 N N . ASN A 1 207 ? 1.661 -8.282 -11.178 1.00 97.00 207 ASN A N 1
ATOM 1613 C CA . ASN A 1 207 ? 2.044 -8.356 -9.766 1.00 97.00 207 ASN A CA 1
ATOM 1614 C C . ASN A 1 207 ? 1.602 -9.676 -9.119 1.00 97.00 207 ASN A C 1
ATOM 1616 O O . ASN A 1 207 ? 2.386 -10.254 -8.372 1.00 97.00 207 ASN A O 1
ATOM 1620 N N . GLU A 1 208 ? 0.410 -10.194 -9.436 1.00 95.44 208 GLU A N 1
ATOM 1621 C CA . GLU A 1 208 ? -0.006 -11.515 -8.934 1.00 95.44 208 GLU A CA 1
ATOM 1622 C C . GLU A 1 208 ? 0.874 -12.635 -9.506 1.00 95.44 208 GLU A C 1
ATOM 1624 O O . GLU A 1 208 ? 1.339 -13.495 -8.759 1.00 95.44 208 GLU A O 1
ATOM 1629 N N . THR A 1 209 ? 1.196 -12.578 -10.805 1.00 97.31 209 THR A N 1
ATOM 1630 C CA . THR A 1 209 ? 2.114 -13.535 -11.444 1.00 97.31 209 THR A CA 1
ATOM 1631 C C . THR A 1 209 ? 3.483 -13.503 -10.770 1.00 97.31 209 THR A C 1
ATOM 1633 O O . THR A 1 209 ? 4.004 -14.550 -10.391 1.00 97.31 209 THR A O 1
ATOM 1636 N N . LEU A 1 210 ? 4.053 -12.312 -10.543 1.00 97.19 210 LEU A N 1
ATOM 1637 C CA . LEU A 1 210 ? 5.338 -12.169 -9.858 1.00 97.19 210 LEU A CA 1
ATOM 1638 C C . LEU A 1 210 ? 5.323 -12.821 -8.467 1.00 97.19 210 LEU A C 1
ATOM 1640 O O . LEU A 1 210 ? 6.178 -13.654 -8.166 1.00 97.19 210 LEU A O 1
ATOM 1644 N N . LEU A 1 211 ? 4.357 -12.454 -7.621 1.00 94.06 211 LEU A N 1
ATOM 1645 C CA . LEU A 1 211 ? 4.287 -12.949 -6.244 1.00 94.06 211 LEU A CA 1
ATOM 1646 C C . LEU A 1 211 ? 3.999 -14.454 -6.182 1.00 94.06 211 LEU A C 1
ATOM 1648 O O . LEU A 1 211 ? 4.556 -15.149 -5.331 1.00 94.06 211 LEU A O 1
ATOM 1652 N N . SER A 1 212 ? 3.163 -14.966 -7.088 1.00 94.00 212 SER A N 1
ATOM 1653 C CA . SER A 1 212 ? 2.884 -16.396 -7.225 1.00 94.00 212 SER A CA 1
ATOM 1654 C C . SER A 1 212 ? 4.160 -17.177 -7.554 1.00 94.00 212 SER A C 1
ATOM 1656 O O . SER A 1 212 ? 4.516 -18.101 -6.821 1.00 94.00 212 SER A O 1
ATOM 1658 N N . ARG A 1 213 ? 4.926 -16.752 -8.568 1.00 96.19 213 ARG A N 1
ATOM 1659 C CA . ARG A 1 213 ? 6.161 -17.446 -8.977 1.00 96.19 213 ARG A CA 1
ATOM 1660 C C . ARG A 1 213 ? 7.277 -17.375 -7.948 1.00 96.19 213 ARG A C 1
ATOM 1662 O O . ARG A 1 213 ? 7.997 -18.356 -7.773 1.00 96.19 213 ARG A O 1
ATOM 1669 N N . LEU A 1 214 ? 7.413 -16.258 -7.238 1.00 94.44 214 LEU A N 1
ATOM 1670 C CA . LEU A 1 214 ? 8.377 -16.155 -6.140 1.00 94.44 214 LEU A CA 1
ATOM 1671 C C . LEU A 1 214 ? 8.017 -17.100 -4.986 1.00 94.44 214 LEU A C 1
ATOM 1673 O O . LEU A 1 214 ? 8.901 -17.743 -4.423 1.00 94.44 214 LEU A O 1
ATOM 1677 N N . ARG A 1 215 ? 6.721 -17.249 -4.683 1.00 91.56 215 ARG A N 1
ATOM 1678 C CA . ARG A 1 215 ? 6.233 -18.185 -3.662 1.00 91.56 215 ARG A CA 1
ATOM 1679 C C . ARG A 1 215 ? 6.452 -19.643 -4.061 1.00 91.56 215 ARG A C 1
ATOM 1681 O O . ARG A 1 215 ? 6.926 -20.420 -3.238 1.00 91.56 215 ARG A O 1
ATOM 1688 N N . GLU A 1 216 ? 6.152 -20.004 -5.308 1.00 94.62 216 GLU A N 1
ATOM 1689 C CA . GLU A 1 216 ? 6.432 -21.340 -5.859 1.00 94.62 216 GLU A CA 1
ATOM 1690 C C . GLU A 1 216 ? 7.924 -21.679 -5.781 1.00 94.62 216 GLU A C 1
ATOM 1692 O O . GLU A 1 216 ? 8.295 -22.782 -5.385 1.00 94.62 216 GLU A O 1
ATOM 1697 N N . ALA A 1 217 ? 8.784 -20.707 -6.096 1.00 95.06 217 ALA A N 1
ATOM 1698 C CA . ALA A 1 217 ? 10.232 -20.841 -5.991 1.00 95.06 217 ALA A CA 1
ATOM 1699 C C . ALA A 1 217 ? 10.754 -20.792 -4.543 1.00 95.06 217 ALA A C 1
ATOM 1701 O O . ALA A 1 217 ? 11.957 -20.939 -4.337 1.00 95.06 217 ALA A O 1
ATOM 1702 N N . ARG A 1 218 ? 9.877 -20.565 -3.549 1.00 93.62 218 ARG A N 1
ATOM 1703 C CA . ARG A 1 218 ? 10.225 -20.335 -2.135 1.00 93.62 218 ARG A CA 1
ATOM 1704 C C . ARG A 1 218 ? 11.322 -19.275 -1.968 1.00 93.62 218 ARG A C 1
ATOM 1706 O O . ARG A 1 218 ? 12.194 -19.403 -1.115 1.00 93.62 218 ARG A O 1
ATOM 1713 N N . PHE A 1 219 ? 11.288 -18.244 -2.809 1.00 92.81 219 PHE A N 1
ATOM 1714 C CA . PHE A 1 219 ? 12.272 -17.172 -2.792 1.00 92.81 219 PHE A CA 1
ATOM 1715 C C . PHE A 1 219 ? 11.831 -16.074 -1.824 1.00 92.81 219 PHE A C 1
ATOM 1717 O O . PHE A 1 219 ? 10.761 -15.484 -1.984 1.00 92.81 219 PHE A O 1
ATOM 1724 N N . GLU A 1 220 ? 12.656 -15.795 -0.820 1.00 89.25 220 GLU A N 1
ATOM 1725 C CA . GLU A 1 220 ? 12.375 -14.746 0.156 1.00 89.25 220 GLU A CA 1
ATOM 1726 C C . GLU A 1 220 ? 12.716 -13.362 -0.398 1.00 89.25 220 GLU A C 1
ATOM 1728 O O . GLU A 1 220 ? 13.783 -13.140 -0.971 1.00 89.25 220 GLU A O 1
ATOM 1733 N N . THR A 1 221 ? 11.808 -12.407 -0.198 1.00 89.44 221 THR A N 1
ATOM 1734 C CA . THR A 1 221 ? 11.961 -11.040 -0.703 1.00 89.44 221 THR A CA 1
ATOM 1735 C C . THR A 1 221 ? 11.743 -10.008 0.388 1.00 89.44 221 THR A C 1
ATOM 1737 O O . THR A 1 221 ? 10.777 -10.090 1.146 1.00 89.44 221 THR A O 1
ATOM 1740 N N . GLN A 1 222 ? 12.579 -8.973 0.398 1.00 87.38 222 GLN A N 1
ATOM 1741 C CA . GLN A 1 222 ? 12.303 -7.725 1.110 1.00 87.38 222 GLN A CA 1
ATOM 1742 C C . GLN A 1 222 ? 11.167 -6.958 0.425 1.00 87.38 222 GLN A C 1
ATOM 1744 O O . GLN A 1 222 ? 10.279 -6.418 1.093 1.00 87.38 222 GLN A O 1
ATOM 1749 N N . PHE A 1 223 ? 11.185 -6.943 -0.910 1.00 88.69 223 PHE A N 1
ATOM 1750 C CA . PHE A 1 223 ? 10.044 -6.554 -1.726 1.00 88.69 223 PHE A CA 1
ATOM 1751 C C . PHE A 1 223 ? 10.090 -7.162 -3.130 1.00 88.69 223 PHE A C 1
ATOM 1753 O O . PHE A 1 223 ? 11.160 -7.469 -3.656 1.00 88.69 223 PHE A O 1
ATOM 1760 N N . ALA A 1 224 ? 8.922 -7.273 -3.756 1.00 93.31 224 ALA A N 1
ATOM 1761 C CA . ALA A 1 224 ? 8.751 -7.775 -5.111 1.00 93.31 224 ALA A CA 1
ATOM 1762 C C . ALA A 1 224 ? 7.536 -7.138 -5.781 1.00 93.31 224 ALA A C 1
ATOM 1764 O O . ALA A 1 224 ? 6.403 -7.398 -5.392 1.00 93.31 224 ALA A O 1
ATOM 1765 N N . ASN A 1 225 ? 7.758 -6.312 -6.798 1.00 95.31 225 ASN A N 1
ATOM 1766 C CA . ASN A 1 225 ? 6.676 -5.664 -7.521 1.00 95.31 225 ASN A CA 1
ATOM 1767 C C . ASN A 1 225 ? 6.978 -5.473 -9.009 1.00 95.31 225 ASN A C 1
ATOM 1769 O O . ASN A 1 225 ? 8.131 -5.487 -9.428 1.00 95.31 225 ASN A O 1
ATOM 1773 N N . VAL A 1 226 ? 5.934 -5.260 -9.805 1.00 97.50 226 VAL A N 1
ATOM 1774 C CA . VAL A 1 226 ? 6.046 -4.918 -11.225 1.00 97.50 226 VAL A CA 1
ATOM 1775 C C . VAL A 1 226 ? 5.477 -3.529 -11.448 1.00 97.50 226 VAL A C 1
ATOM 1777 O O . VAL A 1 226 ? 4.276 -3.322 -11.261 1.00 97.50 226 VAL A O 1
ATOM 1780 N N . LYS A 1 227 ? 6.318 -2.579 -11.866 1.00 97.75 227 LYS A N 1
ATOM 1781 C CA . LYS A 1 227 ? 5.874 -1.236 -12.256 1.00 97.75 227 LYS A CA 1
ATOM 1782 C C . LYS A 1 227 ? 5.379 -1.248 -13.691 1.00 97.75 227 LYS A C 1
ATOM 1784 O O . LYS A 1 227 ? 6.099 -1.685 -14.582 1.00 97.75 227 LYS A O 1
ATOM 1789 N N . ILE A 1 228 ? 4.183 -0.711 -13.916 1.00 98.56 228 ILE A N 1
ATOM 1790 C CA . ILE A 1 228 ? 3.628 -0.538 -15.258 1.00 98.56 228 ILE A CA 1
ATOM 1791 C C . ILE A 1 228 ? 3.819 0.910 -15.704 1.00 98.56 228 ILE A C 1
ATOM 1793 O O . ILE A 1 228 ? 3.248 1.844 -15.125 1.00 98.56 228 ILE A O 1
ATOM 1797 N N . ILE A 1 229 ? 4.632 1.074 -16.747 1.00 98.50 229 ILE A N 1
ATOM 1798 C CA . ILE A 1 229 ? 5.017 2.354 -17.351 1.00 98.50 229 ILE A CA 1
ATOM 1799 C C . ILE A 1 229 ? 4.670 2.368 -18.852 1.00 98.50 229 ILE A C 1
ATOM 1801 O O . ILE A 1 229 ? 3.946 1.500 -19.350 1.00 98.50 229 ILE A O 1
ATOM 1805 N N . GLY A 1 230 ? 5.138 3.380 -19.583 1.00 98.12 230 GLY A N 1
ATOM 1806 C CA . GLY A 1 230 ? 5.013 3.460 -21.038 1.00 98.12 230 GLY A CA 1
ATOM 1807 C C . GLY A 1 230 ? 3.896 4.401 -21.502 1.00 98.12 230 GLY A C 1
ATOM 1808 O O . GLY A 1 230 ? 3.054 4.828 -20.700 1.00 98.12 230 GLY A O 1
ATOM 1809 N N . PRO A 1 231 ? 3.828 4.746 -22.799 1.00 96.75 231 PRO A N 1
ATOM 1810 C CA . PRO A 1 231 ? 2.748 5.571 -23.352 1.00 96.75 231 PRO A CA 1
ATOM 1811 C C . PRO A 1 231 ? 1.374 4.896 -23.185 1.00 96.75 231 PRO A C 1
ATOM 1813 O O . PRO A 1 231 ? 1.286 3.695 -22.982 1.00 96.75 231 PRO A O 1
ATOM 1816 N N . LEU A 1 232 ? 0.253 5.618 -23.307 1.00 95.75 232 LEU A N 1
ATOM 1817 C CA . LEU A 1 232 ? -1.086 5.012 -23.109 1.00 95.75 232 LEU A CA 1
ATOM 1818 C C . LEU A 1 232 ? -1.414 3.858 -24.077 1.00 95.75 232 LEU A C 1
ATOM 1820 O O . LEU A 1 232 ? -2.266 3.041 -23.776 1.00 95.75 232 LEU A O 1
ATOM 1824 N N . ARG A 1 233 ? -0.705 3.744 -25.203 1.00 96.56 233 ARG A N 1
ATOM 1825 C CA . ARG A 1 233 ? -0.855 2.635 -26.161 1.00 96.56 233 ARG A CA 1
ATOM 1826 C C . ARG A 1 233 ? -0.004 1.391 -25.855 1.00 96.56 233 ARG A C 1
ATOM 1828 O O . ARG A 1 233 ? -0.076 0.436 -26.613 1.00 96.56 233 ARG A O 1
ATOM 1835 N N . LYS A 1 234 ? 0.868 1.433 -24.839 1.00 97.62 234 LYS A N 1
ATOM 1836 C CA . LYS A 1 234 ? 1.782 0.333 -24.482 1.00 9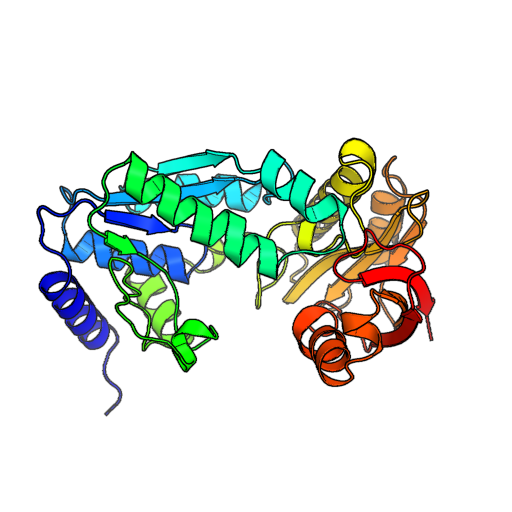7.62 234 LYS A CA 1
ATOM 1837 C C . LYS A 1 234 ? 1.926 0.207 -22.974 1.00 97.62 234 LYS A C 1
ATOM 1839 O O . LYS A 1 234 ? 2.122 1.214 -22.296 1.00 97.62 234 LYS A O 1
ATOM 1844 N N . ASN A 1 235 ? 1.917 -1.006 -22.450 1.00 98.75 235 ASN A N 1
ATOM 1845 C CA . ASN A 1 235 ? 2.303 -1.264 -21.066 1.00 98.75 235 ASN A CA 1
ATOM 1846 C C . ASN A 1 235 ? 3.679 -1.913 -21.045 1.00 98.75 235 ASN A C 1
ATOM 1848 O O . ASN A 1 235 ? 3.871 -2.979 -21.619 1.00 98.75 235 ASN A O 1
ATOM 1852 N N . ILE A 1 236 ? 4.622 -1.253 -20.384 1.00 98.75 236 ILE A N 1
ATOM 1853 C CA . ILE A 1 236 ? 5.964 -1.781 -20.151 1.00 98.75 236 ILE A CA 1
ATOM 1854 C C . ILE A 1 236 ? 6.026 -2.211 -18.686 1.00 98.75 236 ILE A C 1
ATOM 1856 O O . ILE A 1 236 ? 5.736 -1.402 -17.800 1.00 98.75 236 ILE A O 1
ATOM 1860 N N . ALA A 1 237 ? 6.374 -3.469 -18.441 1.00 98.75 237 ALA A N 1
ATOM 1861 C CA . ALA A 1 237 ? 6.521 -4.063 -17.122 1.00 98.75 237 ALA A CA 1
ATOM 1862 C C . ALA A 1 237 ? 7.985 -4.023 -16.666 1.00 98.75 237 ALA A C 1
ATOM 1864 O O . ALA A 1 237 ? 8.823 -4.760 -17.180 1.00 98.75 237 ALA A O 1
ATOM 1865 N N . LEU A 1 238 ? 8.286 -3.207 -15.655 1.00 98.38 238 LEU A N 1
ATOM 1866 C CA . LEU A 1 238 ? 9.572 -3.249 -14.960 1.00 98.38 238 LEU A CA 1
ATOM 1867 C C . LEU A 1 238 ? 9.449 -4.140 -13.724 1.00 98.38 238 LEU A C 1
ATOM 1869 O O . LEU A 1 238 ? 8.819 -3.763 -12.733 1.00 98.38 238 LEU A O 1
ATOM 1873 N N . ILE A 1 239 ? 10.028 -5.334 -13.806 1.00 98.00 239 ILE A N 1
ATOM 1874 C CA . ILE A 1 239 ? 10.003 -6.363 -12.767 1.00 98.00 239 ILE A CA 1
ATOM 1875 C C . ILE A 1 239 ? 11.108 -6.062 -11.765 1.00 98.00 239 ILE A C 1
ATOM 1877 O O . ILE A 1 239 ? 12.290 -6.058 -12.099 1.00 98.00 239 ILE A O 1
ATOM 1881 N N . ASN A 1 240 ? 10.717 -5.820 -10.524 1.00 95.62 240 ASN A N 1
ATOM 1882 C CA . ASN A 1 240 ? 11.588 -5.283 -9.502 1.00 95.62 240 ASN A CA 1
ATOM 1883 C C . ASN A 1 240 ? 11.514 -6.141 -8.236 1.00 95.62 240 ASN A C 1
ATOM 1885 O O . ASN A 1 240 ? 10.485 -6.185 -7.560 1.00 95.62 240 ASN A O 1
ATOM 1889 N N . VAL A 1 241 ? 12.613 -6.824 -7.919 1.00 94.94 241 VAL A N 1
ATOM 1890 C CA . VAL A 1 241 ? 12.700 -7.777 -6.805 1.00 94.94 241 VAL A CA 1
ATOM 1891 C C . VAL A 1 241 ? 13.979 -7.521 -6.016 1.00 94.94 241 VAL A C 1
ATOM 1893 O O . VAL A 1 241 ? 15.045 -7.346 -6.605 1.00 94.94 241 VAL A O 1
ATOM 1896 N N . SER A 1 242 ? 13.865 -7.495 -4.689 1.00 92.75 242 SER A N 1
ATOM 1897 C CA . SER A 1 242 ? 14.992 -7.387 -3.764 1.00 92.75 242 SER A CA 1
ATOM 1898 C C . SER A 1 242 ? 14.891 -8.461 -2.672 1.00 92.75 242 SER A C 1
ATOM 1900 O O . SER A 1 242 ? 13.845 -8.534 -2.016 1.00 92.75 242 SER A O 1
ATOM 1902 N N . PRO A 1 243 ? 15.942 -9.272 -2.434 1.00 93.81 243 PRO A N 1
ATOM 1903 C CA . PRO A 1 243 ? 17.202 -9.322 -3.184 1.00 93.81 243 PRO A CA 1
ATOM 1904 C C . PRO A 1 243 ? 17.008 -9.815 -4.629 1.00 93.81 243 PRO A C 1
ATOM 1906 O O . PRO A 1 243 ? 15.969 -10.377 -4.973 1.00 93.81 243 PRO A O 1
ATOM 1909 N N . LEU A 1 244 ? 18.005 -9.582 -5.488 1.00 94.81 244 LEU A N 1
ATOM 1910 C CA . LEU A 1 244 ? 17.930 -9.954 -6.901 1.00 94.81 244 LEU A CA 1
ATOM 1911 C C . LEU A 1 244 ? 17.867 -11.492 -7.061 1.00 94.81 244 LEU A C 1
ATOM 1913 O O . LEU A 1 244 ? 18.764 -12.179 -6.566 1.00 94.81 244 LEU A O 1
ATOM 1917 N N . PRO A 1 245 ? 16.868 -12.054 -7.770 1.00 95.94 245 PRO A N 1
ATOM 1918 C CA . PRO A 1 245 ? 16.753 -13.501 -7.945 1.00 95.94 245 PRO A CA 1
ATOM 1919 C C . PRO A 1 245 ? 17.862 -14.111 -8.821 1.00 95.94 245 PRO A C 1
ATOM 1921 O O . PRO A 1 245 ? 18.477 -13.390 -9.620 1.00 95.94 245 PRO A O 1
ATOM 1924 N N . PRO A 1 246 ? 18.076 -15.443 -8.755 1.00 97.00 246 PRO A N 1
ATOM 1925 C CA . PRO 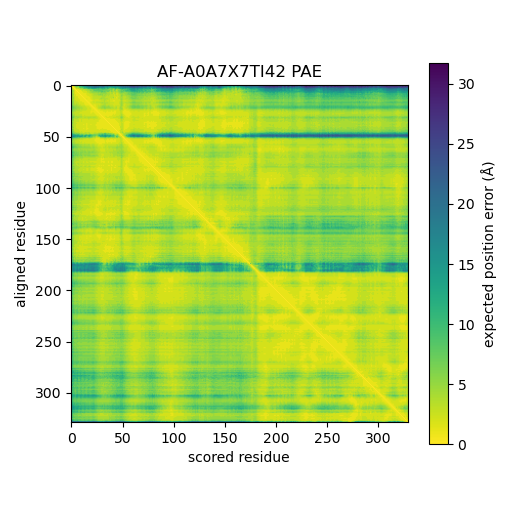A 1 246 ? 18.952 -16.165 -9.679 1.00 97.00 246 PRO A CA 1
ATOM 1926 C C . PRO A 1 246 ? 18.534 -15.972 -11.141 1.00 97.00 246 PRO A C 1
ATOM 1928 O O . PRO A 1 246 ? 17.346 -15.833 -11.434 1.00 97.00 246 PRO A O 1
ATOM 1931 N N . ALA A 1 247 ? 19.498 -16.009 -12.066 1.00 97.00 247 ALA A N 1
ATOM 1932 C CA . ALA A 1 247 ? 19.274 -15.714 -13.487 1.00 97.00 247 ALA A CA 1
ATOM 1933 C C . ALA A 1 247 ? 18.132 -16.539 -14.109 1.00 97.00 247 ALA A C 1
ATOM 1935 O O . ALA A 1 247 ? 17.254 -15.977 -14.758 1.00 97.00 247 ALA A O 1
ATOM 1936 N N . THR A 1 248 ? 18.069 -17.836 -13.804 1.00 97.19 248 THR A N 1
ATOM 1937 C CA . THR A 1 248 ? 17.015 -18.744 -14.288 1.00 97.19 248 THR A CA 1
ATOM 1938 C C . THR A 1 248 ? 15.611 -18.292 -13.881 1.00 97.19 248 THR A C 1
ATOM 1940 O O . THR A 1 248 ? 14.677 -18.332 -14.684 1.00 97.19 248 THR A O 1
ATOM 1943 N N . LEU A 1 249 ? 15.449 -17.814 -12.642 1.00 97.69 249 LEU A N 1
ATOM 1944 C CA . LEU A 1 249 ? 14.177 -17.287 -12.157 1.00 97.69 249 LEU A CA 1
ATOM 1945 C C . LEU A 1 249 ? 13.870 -15.926 -12.789 1.00 97.69 249 LEU A C 1
ATOM 1947 O O . LEU A 1 249 ? 12.728 -15.683 -13.165 1.00 97.69 249 LEU A O 1
ATOM 1951 N N . ARG A 1 250 ? 14.875 -15.062 -12.978 1.00 97.62 250 ARG A N 1
ATOM 1952 C CA . ARG A 1 250 ? 14.702 -13.767 -13.661 1.00 97.62 250 ARG A CA 1
ATOM 1953 C C . ARG A 1 250 ? 14.200 -13.936 -15.093 1.00 97.62 250 ARG A C 1
ATOM 1955 O O . ARG A 1 250 ? 13.219 -13.303 -15.470 1.00 97.62 250 ARG A O 1
ATOM 1962 N N . GLU A 1 251 ? 14.823 -14.822 -15.862 1.00 98.00 251 GLU A N 1
ATOM 1963 C CA . GLU A 1 251 ? 14.429 -15.127 -17.242 1.00 98.00 251 GLU A CA 1
ATOM 1964 C C . GLU A 1 251 ? 13.015 -15.710 -17.314 1.00 98.00 251 GLU A C 1
ATOM 1966 O O . GLU A 1 251 ? 12.222 -15.319 -18.173 1.00 98.00 251 GLU A O 1
ATOM 1971 N N . LYS A 1 252 ? 12.665 -16.606 -16.377 1.00 98.12 252 LYS A N 1
ATOM 1972 C CA . LYS A 1 252 ? 11.302 -17.138 -16.249 1.00 98.12 252 LYS A CA 1
ATOM 1973 C C . LYS A 1 252 ? 10.287 -16.022 -15.986 1.00 98.12 252 LYS A C 1
ATOM 1975 O O . LYS A 1 252 ? 9.282 -15.956 -16.688 1.00 98.12 252 LYS A O 1
ATOM 1980 N N . LEU A 1 253 ? 10.562 -15.137 -15.025 1.00 98.38 253 LEU A N 1
ATOM 1981 C CA . LEU A 1 253 ? 9.679 -14.021 -14.672 1.00 98.38 253 LEU A CA 1
ATOM 1982 C C . LEU A 1 253 ? 9.467 -13.062 -15.850 1.00 98.38 253 LEU A C 1
ATOM 1984 O O . LEU A 1 253 ? 8.327 -12.712 -16.141 1.00 98.38 253 LEU A O 1
ATOM 1988 N N . VAL A 1 254 ? 10.540 -12.670 -16.546 1.00 98.56 254 VAL A N 1
ATOM 1989 C CA . VAL A 1 254 ? 10.460 -11.787 -17.724 1.00 98.56 254 VAL A CA 1
ATOM 1990 C C . VAL A 1 254 ? 9.613 -12.421 -18.823 1.00 98.56 254 VAL A C 1
ATOM 1992 O O . VAL A 1 254 ? 8.722 -11.764 -19.355 1.00 98.56 254 VAL A O 1
ATOM 1995 N N . ARG A 1 255 ? 9.845 -13.702 -19.132 1.00 98.50 255 ARG A N 1
ATOM 1996 C CA . ARG A 1 255 ? 9.096 -14.421 -20.169 1.00 98.50 255 ARG A CA 1
ATOM 1997 C C . ARG A 1 255 ? 7.609 -14.531 -19.837 1.00 98.50 255 ARG A C 1
ATOM 1999 O O . ARG A 1 255 ? 6.781 -14.268 -20.697 1.00 98.50 255 ARG A O 1
ATOM 2006 N N . GLU A 1 256 ? 7.268 -14.929 -18.614 1.00 98.50 256 GLU A N 1
ATOM 2007 C CA . GLU A 1 256 ? 5.869 -15.150 -18.229 1.00 98.50 256 GLU A CA 1
ATOM 2008 C C . GLU A 1 256 ? 5.083 -13.845 -18.104 1.00 98.50 256 GLU A C 1
ATOM 2010 O O . GLU A 1 256 ? 3.972 -13.752 -18.614 1.00 98.50 256 GLU A O 1
ATOM 2015 N N . ILE A 1 257 ? 5.665 -12.813 -17.487 1.00 98.69 257 ILE A N 1
ATOM 2016 C CA . ILE A 1 257 ? 5.012 -11.501 -17.375 1.00 98.69 257 ILE A CA 1
ATOM 2017 C C . ILE A 1 257 ? 4.937 -10.819 -18.747 1.00 98.69 257 ILE A C 1
ATOM 2019 O O . ILE A 1 257 ? 3.936 -10.176 -19.052 1.00 98.69 257 ILE A O 1
ATOM 2023 N N . GLY A 1 258 ? 5.960 -10.981 -19.590 1.00 98.44 258 GLY A N 1
ATOM 2024 C CA . GLY A 1 258 ? 5.969 -10.470 -20.962 1.00 98.44 258 GLY A CA 1
ATOM 2025 C C . GLY A 1 258 ? 4.985 -11.171 -21.904 1.00 98.44 258 GLY A C 1
ATOM 2026 O O . GLY A 1 258 ? 4.673 -10.614 -22.949 1.00 98.44 258 GLY A O 1
ATOM 2027 N N . ALA A 1 259 ? 4.486 -12.357 -21.542 1.00 98.44 259 ALA A N 1
ATOM 2028 C CA . ALA A 1 259 ? 3.486 -13.097 -22.312 1.00 98.44 259 ALA A CA 1
ATOM 2029 C C . ALA A 1 259 ? 2.034 -12.716 -21.967 1.00 98.44 259 ALA A C 1
ATOM 2031 O O . ALA A 1 259 ? 1.109 -13.203 -22.616 1.00 98.44 259 ALA A O 1
ATOM 2032 N N . LEU A 1 260 ? 1.812 -11.873 -20.952 1.00 98.38 260 LEU A N 1
ATOM 2033 C CA . LEU A 1 260 ? 0.478 -11.371 -20.617 1.00 98.38 260 LEU A CA 1
ATOM 2034 C C . LEU A 1 260 ? -0.048 -10.474 -21.746 1.00 98.38 260 LEU A C 1
ATOM 2036 O O . LEU A 1 260 ? 0.649 -9.556 -22.172 1.00 98.38 260 LEU A O 1
ATOM 2040 N N . GLU A 1 261 ? -1.297 -10.675 -22.174 1.00 97.81 261 GLU A N 1
ATOM 2041 C CA . GLU A 1 261 ? -1.902 -9.936 -23.301 1.00 97.81 261 GLU A CA 1
ATOM 2042 C C . GLU A 1 261 ? -1.860 -8.412 -23.121 1.00 97.81 261 GLU A C 1
ATOM 2044 O O . GLU A 1 261 ? -1.662 -7.650 -24.070 1.00 97.81 261 GLU A O 1
ATOM 2049 N N . SER A 1 262 ? -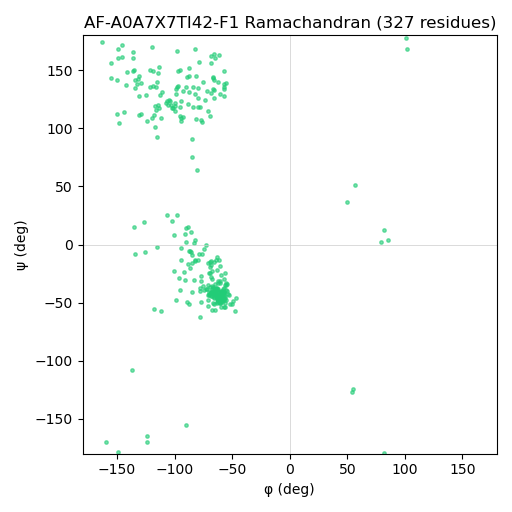2.008 -7.947 -21.880 1.00 97.69 262 SER A N 1
ATOM 2050 C CA . SER A 1 262 ? -1.984 -6.531 -21.539 1.00 97.69 262 SER A CA 1
ATOM 2051 C C . SER A 1 262 ? -0.571 -5.948 -21.376 1.00 97.69 262 SER A C 1
ATOM 2053 O O . SER A 1 262 ? -0.456 -4.760 -21.073 1.00 97.69 262 SER A O 1
ATOM 2055 N N . ILE A 1 263 ? 0.502 -6.713 -21.621 1.00 98.62 263 ILE A N 1
ATOM 2056 C CA . ILE A 1 263 ? 1.910 -6.284 -21.555 1.00 98.62 263 ILE A CA 1
ATOM 2057 C C . ILE A 1 263 ? 2.531 -6.245 -22.956 1.00 98.62 263 ILE A C 1
ATOM 2059 O O . ILE A 1 263 ? 2.428 -7.174 -23.743 1.00 98.62 263 ILE A O 1
ATOM 2063 N N . SER A 1 264 ? 3.192 -5.134 -23.281 1.00 98.38 264 SER A N 1
ATOM 2064 C CA . SER A 1 264 ? 3.885 -4.941 -24.563 1.00 98.38 264 SER A CA 1
ATOM 2065 C C . SER A 1 264 ? 5.378 -5.250 -24.486 1.00 98.38 264 SER A C 1
ATOM 2067 O O . SER A 1 264 ? 5.991 -5.571 -25.496 1.00 98.38 264 SER A O 1
ATOM 2069 N N . GLU A 1 265 ? 5.972 -5.074 -23.310 1.00 98.25 265 GLU A N 1
ATOM 2070 C CA . GLU A 1 265 ? 7.397 -5.265 -23.057 1.00 98.25 265 GLU A CA 1
ATOM 2071 C C . GLU A 1 265 ? 7.590 -5.568 -21.571 1.00 98.25 265 GLU A C 1
ATOM 2073 O O . GLU A 1 265 ? 6.905 -4.978 -20.732 1.00 98.25 265 GLU A O 1
ATOM 2078 N N . ALA A 1 266 ? 8.526 -6.453 -21.236 1.00 98.50 266 ALA A N 1
ATOM 2079 C CA . ALA A 1 266 ? 8.906 -6.737 -19.860 1.00 98.50 266 ALA A CA 1
ATOM 2080 C C . ALA A 1 266 ? 10.429 -6.741 -19.713 1.00 98.50 266 ALA A C 1
ATOM 2082 O O . ALA A 1 266 ? 11.139 -7.302 -20.545 1.00 98.50 266 ALA A O 1
ATOM 2083 N N . ALA A 1 267 ? 10.920 -6.152 -18.627 1.00 97.69 267 ALA A N 1
ATOM 2084 C CA . ALA A 1 267 ? 12.335 -6.126 -18.291 1.00 97.69 267 ALA A CA 1
ATOM 2085 C C . ALA A 1 267 ? 12.536 -6.290 -16.784 1.00 97.69 267 ALA A C 1
ATOM 2087 O O . ALA A 1 267 ? 11.714 -5.844 -15.983 1.00 97.69 267 ALA A O 1
ATOM 2088 N N . ILE A 1 268 ? 13.644 -6.919 -16.394 1.00 96.94 268 ILE A N 1
ATOM 2089 C CA . ILE A 1 268 ? 14.044 -7.030 -14.991 1.00 96.94 268 ILE A CA 1
ATOM 2090 C C . ILE A 1 268 ? 14.926 -5.846 -14.594 1.00 96.94 268 ILE A C 1
ATOM 2092 O O . ILE A 1 268 ? 15.826 -5.456 -15.331 1.00 96.94 268 ILE A O 1
ATOM 2096 N N . VAL A 1 269 ? 14.665 -5.273 -13.422 1.00 96.19 269 VAL A N 1
ATOM 2097 C CA . VAL A 1 269 ? 15.495 -4.231 -12.818 1.00 96.19 269 VAL A CA 1
ATOM 2098 C C . VAL A 1 269 ? 16.636 -4.896 -12.049 1.00 96.19 269 VAL A C 1
ATOM 2100 O O . VAL A 1 269 ? 16.496 -5.241 -10.876 1.00 96.19 269 VAL A O 1
ATOM 2103 N N . ASP A 1 270 ? 17.759 -5.103 -12.733 1.00 94.56 270 ASP A N 1
ATOM 2104 C CA . ASP A 1 270 ? 18.992 -5.690 -12.189 1.00 94.56 270 ASP A CA 1
ATOM 2105 C C . ASP A 1 270 ? 20.191 -4.722 -12.179 1.00 94.56 270 ASP A C 1
ATOM 2107 O O . ASP A 1 270 ? 21.264 -5.056 -11.679 1.00 94.56 270 ASP A O 1
ATOM 2111 N N . ARG A 1 271 ? 19.992 -3.504 -12.689 1.00 93.94 271 ARG A N 1
ATOM 2112 C CA . ARG A 1 271 ? 20.980 -2.422 -12.791 1.00 93.94 271 ARG A CA 1
ATOM 2113 C C . ARG A 1 271 ? 20.293 -1.053 -12.699 1.00 93.94 271 ARG A C 1
ATOM 2115 O O . ARG A 1 271 ? 19.061 -1.001 -12.758 1.00 93.94 271 ARG A O 1
ATOM 2122 N N . PRO A 1 272 ? 21.042 0.056 -12.539 1.00 95.19 272 PRO A N 1
ATOM 2123 C CA . PRO A 1 272 ? 20.450 1.384 -12.417 1.00 95.19 272 PRO A CA 1
ATOM 2124 C C . PRO A 1 272 ? 19.528 1.740 -13.590 1.00 95.19 272 PRO A C 1
ATOM 2126 O O . PRO A 1 272 ? 19.841 1.468 -14.750 1.00 95.19 272 PRO A O 1
ATOM 2129 N N . VAL A 1 273 ? 18.399 2.379 -13.278 1.00 96.25 273 VAL A N 1
ATOM 2130 C CA . VAL A 1 273 ? 17.360 2.749 -14.253 1.00 96.25 273 VAL A CA 1
ATOM 2131 C C . VAL A 1 273 ? 17.233 4.261 -14.334 1.00 96.25 273 VAL A C 1
ATOM 2133 O O . VAL A 1 273 ? 17.141 4.939 -13.314 1.00 96.25 273 VAL A O 1
ATOM 2136 N N . THR A 1 274 ? 17.149 4.801 -15.544 1.00 97.88 274 THR A N 1
ATOM 2137 C CA . THR A 1 274 ? 16.676 6.167 -15.773 1.00 97.88 274 THR A CA 1
ATOM 2138 C C . THR A 1 274 ? 15.223 6.119 -16.221 1.00 97.88 274 THR A C 1
ATOM 2140 O O . THR A 1 274 ? 14.904 5.484 -17.219 1.00 97.88 274 THR A O 1
ATOM 2143 N N . LEU A 1 275 ? 14.330 6.783 -15.488 1.00 98.12 275 LEU A N 1
ATOM 2144 C CA . LEU A 1 275 ? 12.917 6.906 -15.838 1.00 98.12 275 LEU A CA 1
ATOM 2145 C C . LEU A 1 275 ? 12.661 8.247 -16.529 1.00 98.12 275 LEU A C 1
ATOM 2147 O O . LEU A 1 275 ? 13.099 9.293 -16.046 1.00 98.12 275 LEU A O 1
ATOM 2151 N N . TYR A 1 276 ? 11.890 8.229 -17.616 1.00 98.00 276 TYR A N 1
ATOM 2152 C CA . TYR A 1 276 ? 11.453 9.426 -18.336 1.00 98.00 276 TYR A CA 1
ATOM 2153 C C . TYR A 1 276 ? 10.007 9.739 -17.960 1.00 98.00 276 TYR A C 1
ATOM 2155 O O . TYR A 1 276 ? 9.098 8.946 -18.214 1.00 98.00 276 TYR A O 1
ATOM 2163 N N . LEU A 1 277 ? 9.771 10.896 -17.342 1.00 96.62 277 LEU A N 1
ATOM 2164 C CA . LEU A 1 277 ? 8.486 11.254 -16.747 1.00 96.62 277 LEU A CA 1
ATOM 2165 C C . LEU A 1 277 ? 7.932 12.528 -17.363 1.00 96.62 277 LEU A C 1
ATOM 2167 O O . LEU A 1 277 ? 8.623 13.535 -17.481 1.00 96.62 277 LEU A O 1
ATOM 2171 N N . LYS A 1 278 ? 6.637 12.509 -17.665 1.00 96.56 278 LYS A N 1
ATOM 2172 C CA . LYS A 1 278 ? 5.844 13.715 -17.895 1.00 96.56 278 LYS A CA 1
ATOM 2173 C C . LYS A 1 278 ? 5.075 14.044 -16.628 1.00 96.56 278 LYS A C 1
ATOM 2175 O O . LYS A 1 278 ? 4.454 13.154 -16.056 1.00 96.56 278 LYS A O 1
ATOM 2180 N N . ALA A 1 279 ? 5.068 15.294 -16.192 1.00 95.94 279 ALA A N 1
ATOM 2181 C CA . ALA A 1 279 ? 4.278 15.708 -15.037 1.00 95.94 279 ALA A CA 1
ATOM 2182 C C . ALA A 1 279 ? 3.556 17.025 -15.271 1.00 95.94 279 ALA A C 1
ATOM 2184 O O . ALA A 1 279 ? 3.883 17.785 -16.181 1.00 95.94 279 ALA A O 1
ATOM 2185 N N . ASN A 1 280 ? 2.526 17.271 -14.468 1.00 94.12 280 ASN A N 1
ATOM 2186 C CA . ASN A 1 280 ? 1.797 18.526 -14.548 1.00 94.12 280 ASN A CA 1
ATOM 2187 C C . ASN A 1 280 ? 2.689 19.728 -14.160 1.00 94.12 280 ASN A C 1
ATOM 2189 O O . ASN A 1 280 ? 3.707 19.553 -13.476 1.00 94.12 280 ASN A O 1
ATOM 2193 N N . PRO A 1 281 ? 2.306 20.958 -14.551 1.00 91.44 281 PRO A N 1
ATOM 2194 C CA . PRO A 1 281 ? 3.096 22.151 -14.252 1.00 91.44 281 PRO A CA 1
ATOM 2195 C C . PRO A 1 281 ? 3.367 22.346 -12.755 1.00 91.44 281 PRO A C 1
ATOM 2197 O O . PRO A 1 281 ? 4.452 22.780 -12.383 1.00 91.44 281 PRO A O 1
ATOM 2200 N N . GLY A 1 282 ? 2.411 21.983 -11.891 1.00 89.12 282 GLY A N 1
ATOM 2201 C CA . GLY A 1 282 ? 2.550 22.118 -10.438 1.00 89.12 282 GLY A CA 1
ATOM 2202 C C . GLY A 1 282 ? 3.688 21.277 -9.854 1.00 89.12 282 GLY A C 1
ATOM 2203 O O . GLY A 1 282 ? 4.400 21.746 -8.972 1.00 89.12 282 GLY A O 1
ATOM 2204 N N . ILE A 1 283 ? 3.902 20.064 -10.371 1.00 91.75 283 ILE A N 1
ATOM 2205 C CA . ILE A 1 283 ? 5.032 19.217 -9.973 1.00 91.75 283 ILE A CA 1
ATOM 2206 C C . ILE A 1 283 ? 6.321 19.709 -10.625 1.00 91.75 283 ILE A C 1
ATOM 2208 O O . ILE A 1 283 ? 7.310 19.907 -9.929 1.00 91.75 283 ILE A O 1
ATOM 2212 N N . ILE A 1 284 ? 6.323 19.938 -11.941 1.00 9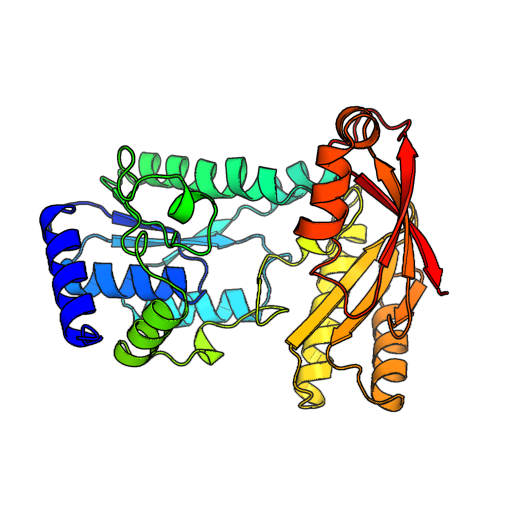2.12 284 ILE A N 1
ATOM 2213 C CA . ILE A 1 284 ? 7.546 20.291 -12.683 1.00 92.12 284 ILE A CA 1
ATOM 2214 C C . ILE A 1 284 ? 8.178 21.577 -12.156 1.00 92.12 284 ILE A C 1
ATOM 2216 O O . ILE A 1 284 ? 9.389 21.634 -11.932 1.00 92.12 284 ILE A O 1
ATOM 2220 N N . ARG A 1 285 ? 7.351 22.587 -11.885 1.00 92.00 285 ARG A N 1
ATOM 2221 C CA . ARG A 1 285 ? 7.795 23.914 -11.445 1.00 92.00 285 ARG A CA 1
ATOM 2222 C C . ARG A 1 285 ? 8.054 23.989 -9.937 1.00 92.00 285 ARG A C 1
ATOM 2224 O O . ARG A 1 285 ? 8.431 25.043 -9.441 1.00 92.00 285 ARG A O 1
ATOM 2231 N N . SER A 1 286 ? 7.890 22.883 -9.207 1.00 94.12 286 SER A N 1
ATOM 2232 C CA . SER A 1 286 ? 8.144 22.787 -7.768 1.00 94.12 286 SER A CA 1
ATOM 2233 C C . SER A 1 286 ? 9.277 21.788 -7.491 1.00 94.12 286 SER A C 1
ATOM 2235 O O . SER A 1 286 ? 9.041 20.576 -7.482 1.00 94.12 286 SER A O 1
ATOM 2237 N N . PRO A 1 287 ? 10.513 22.258 -7.222 1.00 91.75 287 PRO A N 1
ATOM 2238 C CA . PRO A 1 287 ? 11.628 21.382 -6.851 1.00 91.75 287 PRO A CA 1
ATOM 2239 C C . PRO A 1 287 ? 11.302 20.478 -5.656 1.00 91.75 287 PRO A C 1
ATOM 2241 O O . PRO A 1 287 ? 11.601 19.290 -5.684 1.00 91.75 287 PRO A O 1
ATOM 2244 N N . HIS A 1 288 ? 10.599 21.013 -4.654 1.00 91.81 288 HIS A N 1
ATOM 2245 C CA . HIS A 1 288 ? 10.147 20.258 -3.486 1.00 91.81 288 HIS A CA 1
ATOM 2246 C C . HIS A 1 288 ? 9.197 19.107 -3.859 1.00 91.81 288 HIS A C 1
ATOM 2248 O O . HIS A 1 288 ? 9.358 17.986 -3.382 1.00 91.81 288 HIS A O 1
ATOM 2254 N N . SER A 1 289 ? 8.228 19.352 -4.749 1.00 90.50 289 SER A N 1
ATOM 2255 C CA . SER A 1 289 ? 7.297 18.305 -5.197 1.00 90.50 289 SER A CA 1
ATOM 2256 C C . SER A 1 289 ? 8.010 17.198 -5.973 1.00 90.50 289 SER A C 1
ATOM 2258 O O . SER A 1 289 ? 7.689 16.024 -5.787 1.00 90.50 289 SER A O 1
ATOM 2260 N N . ARG A 1 290 ? 8.986 17.556 -6.822 1.00 92.38 290 ARG A N 1
ATOM 2261 C CA . ARG A 1 290 ? 9.827 16.574 -7.525 1.00 92.38 290 ARG A CA 1
ATOM 2262 C C . ARG A 1 290 ? 10.646 15.751 -6.545 1.00 92.38 290 ARG A C 1
ATOM 2264 O O . ARG A 1 290 ? 10.546 14.531 -6.581 1.00 92.38 290 ARG A O 1
ATOM 2271 N N . HIS A 1 291 ? 11.343 16.405 -5.618 1.00 92.38 291 HIS A N 1
ATOM 2272 C CA . HIS A 1 291 ? 12.145 15.733 -4.602 1.00 92.38 291 HIS A CA 1
ATOM 2273 C C . HIS A 1 291 ? 11.333 14.674 -3.847 1.00 92.38 291 HIS A C 1
ATOM 2275 O O . HIS A 1 291 ? 11.720 13.511 -3.822 1.00 92.38 291 HIS A O 1
ATOM 2281 N N . TRP A 1 292 ? 10.148 15.018 -3.330 1.00 89.88 292 TRP A N 1
ATOM 2282 C CA . TRP A 1 292 ? 9.296 14.052 -2.624 1.00 89.88 292 TRP A CA 1
ATOM 2283 C C . TRP A 1 292 ? 8.814 12.884 -3.490 1.00 89.88 292 TRP A C 1
ATOM 2285 O O . TRP A 1 292 ? 8.643 11.775 -2.981 1.00 89.88 292 TRP A O 1
ATOM 2295 N N . LEU A 1 293 ? 8.582 13.102 -4.787 1.00 91.19 293 LEU A N 1
ATOM 2296 C CA . LEU A 1 293 ? 8.253 12.008 -5.700 1.00 91.19 293 LEU A CA 1
ATOM 2297 C C . LEU A 1 293 ? 9.449 11.084 -5.919 1.00 91.19 293 LEU A C 1
ATOM 2299 O O . LEU A 1 293 ? 9.262 9.870 -5.920 1.00 91.19 293 LEU A O 1
ATOM 2303 N N . GLU A 1 294 ? 10.645 11.641 -6.067 1.00 93.31 294 GLU A N 1
ATOM 2304 C CA . GLU A 1 294 ? 11.879 10.887 -6.273 1.00 93.31 294 GLU A CA 1
ATOM 2305 C C . GLU A 1 294 ? 12.255 10.086 -5.026 1.00 93.31 294 GLU A C 1
ATOM 2307 O O . GLU A 1 294 ? 12.349 8.864 -5.100 1.00 93.31 294 GLU A O 1
ATOM 2312 N N . VAL A 1 295 ? 12.396 10.742 -3.869 1.00 89.56 295 VAL A N 1
ATOM 2313 C CA . VAL A 1 295 ? 12.942 10.109 -2.656 1.00 89.56 295 VAL A CA 1
ATOM 2314 C C . VAL A 1 295 ? 11.883 9.471 -1.764 1.00 89.56 295 VAL A C 1
ATOM 2316 O O . VAL A 1 295 ? 12.162 8.489 -1.088 1.00 89.56 295 VAL A O 1
ATOM 2319 N N . GLY A 1 296 ? 10.664 10.013 -1.742 1.00 83.69 296 GLY A N 1
ATOM 2320 C CA . GLY A 1 296 ? 9.625 9.589 -0.798 1.00 83.69 296 GLY A CA 1
ATOM 2321 C C . GLY A 1 296 ? 8.588 8.636 -1.387 1.00 83.69 296 GLY A C 1
ATOM 2322 O O . GLY A 1 296 ? 7.921 7.912 -0.643 1.00 83.69 296 GLY A O 1
ATOM 2323 N N . LYS A 1 297 ? 8.410 8.636 -2.716 1.00 86.75 297 LYS A N 1
ATOM 2324 C CA . LYS A 1 297 ? 7.370 7.835 -3.379 1.00 86.75 297 LYS A CA 1
ATOM 2325 C C . LYS A 1 297 ? 7.916 6.784 -4.335 1.00 86.75 297 LYS A C 1
ATOM 2327 O O . LYS A 1 297 ? 7.516 5.635 -4.215 1.00 86.75 297 LYS A O 1
ATOM 2332 N N . ILE A 1 298 ? 8.736 7.175 -5.308 1.00 91.06 298 ILE A N 1
ATOM 2333 C CA . ILE A 1 298 ? 9.182 6.276 -6.378 1.00 91.06 298 ILE A CA 1
ATOM 2334 C C . ILE A 1 298 ? 10.439 5.518 -5.950 1.00 91.06 298 ILE A C 1
ATOM 2336 O O . ILE A 1 298 ? 10.445 4.295 -6.016 1.00 91.06 298 ILE A O 1
ATOM 2340 N N . GLY A 1 299 ? 11.465 6.226 -5.472 1.00 89.81 299 GLY A N 1
ATOM 2341 C CA . GLY A 1 299 ? 12.760 5.660 -5.080 1.00 89.81 299 GLY A CA 1
ATOM 2342 C C . GLY A 1 299 ? 12.666 4.460 -4.133 1.00 89.81 299 GLY A C 1
ATOM 2343 O O . GLY A 1 299 ? 13.202 3.409 -4.475 1.00 89.81 299 GLY A O 1
ATOM 2344 N N . PRO A 1 300 ? 11.924 4.546 -3.010 1.00 87.50 300 PRO A N 1
ATOM 2345 C CA . PRO A 1 300 ? 11.808 3.443 -2.052 1.00 87.50 300 PRO A CA 1
ATOM 2346 C C . PRO A 1 300 ? 11.145 2.176 -2.607 1.00 87.50 300 PRO A C 1
ATOM 2348 O O . PRO A 1 300 ? 11.126 1.152 -1.932 1.00 87.50 300 PRO A O 1
ATOM 2351 N N . GLU A 1 301 ? 10.547 2.237 -3.801 1.00 87.25 301 GLU A N 1
ATOM 2352 C CA . GLU A 1 301 ? 9.850 1.107 -4.409 1.00 87.25 301 GLU A CA 1
ATOM 2353 C C . GLU A 1 301 ? 10.671 0.374 -5.486 1.00 87.25 301 GLU A C 1
ATOM 2355 O O . GLU A 1 301 ? 10.107 -0.509 -6.139 1.00 87.25 301 GLU A O 1
ATOM 2360 N N . PHE A 1 302 ? 11.961 0.702 -5.665 1.00 90.50 302 PHE A N 1
ATOM 2361 C CA . PHE A 1 302 ? 12.901 0.030 -6.581 1.00 90.50 302 PHE A CA 1
ATOM 2362 C C . PHE A 1 302 ? 14.104 -0.586 -5.844 1.00 90.50 302 PHE A C 1
ATOM 2364 O O . PHE A 1 302 ? 14.534 -0.084 -4.811 1.00 90.50 302 PHE A O 1
ATOM 2371 N N . SER A 1 303 ? 14.649 -1.681 -6.388 1.00 85.94 303 SER A N 1
ATOM 2372 C CA . SER A 1 303 ? 15.804 -2.441 -5.877 1.00 85.94 303 SER A CA 1
ATOM 2373 C C . SER A 1 303 ? 17.147 -1.789 -6.163 1.00 85.94 303 SER A C 1
ATOM 2375 O O . SER A 1 303 ? 18.093 -2.000 -5.409 1.00 85.94 303 SER A O 1
ATOM 2377 N N . GLY A 1 304 ? 17.233 -1.001 -7.234 1.00 84.25 304 GLY A N 1
ATOM 2378 C CA . GLY A 1 304 ? 18.458 -0.349 -7.672 1.00 84.25 304 GLY A CA 1
ATOM 2379 C C . GLY A 1 304 ? 18.353 1.177 -7.700 1.00 84.25 304 GLY A C 1
ATOM 2380 O O . GLY A 1 304 ? 17.256 1.734 -7.592 1.00 84.25 304 GLY A O 1
ATOM 2381 N N . PRO A 1 305 ? 19.489 1.873 -7.888 1.00 89.69 305 PRO A N 1
ATOM 2382 C CA . PRO A 1 305 ? 19.508 3.319 -8.065 1.00 89.69 305 PRO A CA 1
ATOM 2383 C C . PRO A 1 305 ? 18.630 3.760 -9.243 1.00 89.69 305 PRO A C 1
ATOM 2385 O O . PRO A 1 305 ? 18.708 3.188 -10.333 1.00 89.69 305 PRO A O 1
ATOM 2388 N N . ILE A 1 306 ? 17.839 4.816 -9.040 1.00 94.81 306 ILE A N 1
ATOM 2389 C CA . ILE A 1 306 ? 16.996 5.413 -10.081 1.00 94.81 306 ILE A CA 1
ATOM 2390 C C . ILE A 1 306 ? 17.472 6.832 -10.387 1.00 94.81 306 ILE A C 1
ATOM 2392 O O . ILE A 1 306 ? 17.788 7.601 -9.479 1.00 94.81 306 ILE A O 1
ATOM 2396 N N . ARG A 1 307 ? 17.462 7.201 -11.666 1.00 96.00 307 ARG A N 1
ATOM 2397 C CA . ARG A 1 307 ? 17.577 8.584 -12.142 1.00 96.00 307 ARG A CA 1
ATOM 2398 C C . ARG A 1 307 ? 16.277 9.019 -12.805 1.00 96.00 307 ARG A C 1
ATOM 2400 O O . ARG A 1 307 ? 15.541 8.200 -13.349 1.00 96.00 307 ARG A O 1
ATOM 2407 N N . PHE A 1 308 ? 16.007 10.318 -12.787 1.00 96.44 308 PHE A N 1
ATOM 2408 C CA . PHE A 1 308 ? 14.748 10.872 -13.275 1.00 96.44 308 PHE A CA 1
ATOM 2409 C C . PHE A 1 308 ? 15.005 11.941 -14.333 1.00 96.44 308 PHE A C 1
ATOM 2411 O O . PHE A 1 308 ? 15.754 12.889 -14.103 1.00 96.44 308 PHE A O 1
ATOM 2418 N N . VAL A 1 309 ? 14.341 11.810 -15.480 1.00 96.81 309 VAL A N 1
ATOM 2419 C CA . VAL A 1 309 ? 14.295 12.832 -16.529 1.00 96.81 309 VAL A CA 1
ATOM 2420 C C . VAL A 1 309 ? 12.874 13.373 -16.596 1.00 96.81 309 VAL A C 1
ATOM 2422 O O . VAL A 1 309 ? 11.950 12.684 -17.030 1.00 96.81 309 VAL A O 1
ATOM 2425 N N . TRP A 1 310 ? 12.691 14.610 -16.140 1.00 96.31 310 TRP A N 1
ATOM 2426 C CA . TRP A 1 310 ? 11.381 15.248 -16.032 1.00 96.31 310 TRP A CA 1
ATOM 2427 C C . TRP A 1 310 ? 11.073 16.146 -17.227 1.00 96.31 310 TRP A C 1
ATOM 2429 O O . TRP A 1 310 ? 11.891 16.964 -17.636 1.00 96.31 310 TRP A O 1
ATOM 2439 N N . MET A 1 311 ? 9.846 16.043 -17.728 1.00 96.12 311 MET A N 1
ATOM 2440 C CA . MET A 1 311 ? 9.301 16.860 -18.808 1.00 96.12 311 MET A CA 1
ATOM 2441 C C . MET A 1 311 ? 7.931 17.414 -18.411 1.00 96.12 311 MET A C 1
ATOM 2443 O O . MET A 1 311 ? 7.131 16.733 -17.762 1.00 96.12 311 MET A O 1
ATOM 2447 N N . GLU A 1 312 ? 7.618 18.636 -18.838 1.00 95.00 312 GLU A N 1
ATOM 2448 C CA . GLU A 1 312 ? 6.265 19.170 -18.674 1.00 95.00 312 GLU A CA 1
ATOM 2449 C C . GLU A 1 312 ? 5.277 18.409 -19.569 1.00 95.00 312 GLU A C 1
ATOM 2451 O O . GLU A 1 312 ? 5.513 18.163 -20.753 1.00 95.00 312 GLU A O 1
ATOM 2456 N N . SER A 1 313 ? 4.170 17.972 -18.974 1.00 93.25 313 SER A N 1
ATOM 2457 C CA . SER A 1 313 ? 3.104 17.273 -19.679 1.00 93.25 313 SER A CA 1
ATOM 2458 C C . SER A 1 313 ? 2.224 18.276 -20.430 1.00 93.25 313 SER A C 1
ATOM 2460 O O . SER A 1 313 ? 1.634 19.144 -19.785 1.00 93.25 313 SER A O 1
ATOM 2462 N N . PRO A 1 314 ? 2.005 18.112 -21.750 1.00 88.94 314 PRO A N 1
ATOM 2463 C CA . PRO A 1 314 ? 0.999 18.895 -22.467 1.00 88.94 314 PRO A CA 1
ATOM 2464 C C . PRO A 1 314 ? -0.433 18.475 -22.090 1.00 88.94 314 PRO A C 1
ATOM 2466 O O . PRO A 1 314 ? -1.393 19.197 -22.356 1.00 88.94 314 PRO A O 1
ATOM 2469 N N . ASN A 1 315 ? -0.602 17.304 -21.461 1.00 88.12 315 ASN A N 1
ATOM 2470 C CA . ASN A 1 315 ? -1.902 16.820 -21.024 1.00 88.12 315 ASN A CA 1
ATOM 2471 C C . ASN A 1 315 ? -2.363 17.548 -19.751 1.00 88.12 315 ASN A C 1
ATOM 2473 O O . ASN A 1 315 ? -1.918 17.227 -18.646 1.00 88.12 315 ASN A O 1
ATOM 2477 N N . ARG A 1 316 ? -3.327 18.460 -19.914 1.00 87.69 316 ARG A N 1
ATOM 2478 C CA . ARG A 1 316 ? -3.960 19.216 -18.821 1.00 87.69 316 ARG A CA 1
ATOM 2479 C C . ARG A 1 316 ? -4.836 18.361 -17.897 1.00 87.69 316 ARG A C 1
ATOM 2481 O O . ARG A 1 316 ? -5.182 18.814 -16.812 1.00 87.69 316 ARG A O 1
ATOM 2488 N N . SER A 1 317 ? -5.193 17.137 -18.293 1.00 88.31 317 SER A N 1
ATOM 2489 C CA . SER A 1 317 ? -5.969 16.208 -17.462 1.00 88.31 317 SER A CA 1
ATOM 2490 C C . SER A 1 317 ? -5.106 15.391 -16.492 1.00 88.31 317 SER A C 1
ATOM 2492 O O . SER A 1 317 ? -5.658 14.669 -15.657 1.00 88.31 317 SER A O 1
ATOM 2494 N N . LEU A 1 318 ? -3.774 15.458 -16.613 1.00 93.75 318 LEU A N 1
ATOM 2495 C CA . LEU A 1 318 ? -2.846 14.760 -15.731 1.00 93.75 318 LEU A CA 1
ATOM 2496 C C . LEU A 1 318 ? -2.733 15.512 -14.401 1.00 93.75 318 LEU A C 1
ATOM 2498 O O . LEU A 1 318 ? -2.267 16.647 -14.347 1.00 93.75 318 LEU A O 1
ATOM 2502 N N . ASN A 1 319 ? -3.116 14.860 -13.307 1.00 92.25 319 ASN A N 1
ATOM 2503 C CA . ASN A 1 319 ? -3.071 15.462 -11.974 1.00 92.25 319 ASN A CA 1
ATOM 2504 C C . ASN A 1 319 ? -1.726 15.269 -11.271 1.00 92.25 319 ASN A C 1
ATOM 2506 O O . ASN A 1 319 ? -1.469 15.937 -10.272 1.00 92.25 319 ASN A O 1
ATOM 2510 N N . THR A 1 320 ? -0.903 14.331 -11.740 1.00 92.50 320 THR A N 1
ATOM 2511 C CA . THR A 1 320 ? 0.395 14.022 -11.136 1.00 92.50 320 THR A CA 1
ATOM 2512 C C . THR A 1 320 ? 1.465 13.829 -12.212 1.00 92.50 320 THR A C 1
ATOM 2514 O O . THR A 1 320 ? 1.876 14.800 -12.847 1.00 92.50 320 THR A O 1
ATOM 2517 N N . TYR A 1 321 ? 1.902 12.591 -12.430 1.00 95.44 321 TYR A N 1
ATOM 2518 C CA . TYR A 1 321 ? 2.979 12.225 -13.340 1.00 95.44 321 TYR A CA 1
ATOM 2519 C C . TYR A 1 321 ? 2.616 10.998 -14.183 1.00 95.44 321 TYR A C 1
ATOM 2521 O O . TYR A 1 321 ? 1.668 10.272 -13.894 1.00 95.44 321 TYR A O 1
ATOM 2529 N N . HIS A 1 322 ? 3.387 10.771 -15.237 1.00 97.12 322 HIS A N 1
ATOM 2530 C CA . HIS A 1 322 ? 3.286 9.644 -16.151 1.00 97.12 322 HIS A CA 1
ATOM 2531 C C . HIS A 1 322 ? 4.705 9.251 -16.562 1.00 97.12 322 HIS A C 1
ATOM 2533 O O . HIS A 1 322 ? 5.371 10.015 -17.255 1.00 97.12 322 HIS A O 1
ATOM 2539 N N . VAL A 1 323 ? 5.161 8.061 -16.165 1.00 97.75 323 VAL A N 1
ATOM 2540 C CA . VAL A 1 323 ? 6.426 7.479 -16.644 1.00 97.75 323 VAL A CA 1
ATOM 2541 C C . VAL A 1 323 ? 6.222 6.927 -18.052 1.00 97.75 323 VAL A C 1
ATOM 2543 O O . VAL A 1 323 ? 5.500 5.948 -18.245 1.00 97.75 323 VAL A O 1
ATOM 2546 N N . VAL A 1 324 ? 6.772 7.612 -19.050 1.00 97.62 324 VAL A N 1
ATOM 2547 C CA . VAL A 1 324 ? 6.529 7.322 -20.469 1.00 97.62 324 VAL A CA 1
ATOM 2548 C C . VAL A 1 324 ? 7.541 6.358 -21.066 1.00 97.62 324 VAL A C 1
ATOM 2550 O O . VAL A 1 324 ? 7.203 5.725 -22.060 1.00 97.62 324 VAL A O 1
ATOM 2553 N N . ASP A 1 325 ? 8.734 6.263 -20.481 1.00 97.88 325 ASP A N 1
ATOM 2554 C CA . ASP A 1 325 ? 9.816 5.413 -20.973 1.00 97.88 325 ASP A CA 1
ATOM 2555 C C . ASP A 1 325 ? 10.891 5.185 -19.897 1.00 97.88 325 ASP A C 1
ATOM 2557 O O . ASP A 1 325 ? 10.835 5.799 -18.821 1.00 97.88 325 ASP A O 1
ATOM 2561 N N . TYR A 1 326 ? 11.873 4.336 -20.194 1.00 98.00 326 TYR A N 1
ATOM 2562 C CA . TYR A 1 326 ? 13.023 4.057 -19.340 1.00 98.00 326 TYR A CA 1
ATOM 2563 C C . TYR A 1 326 ? 14.280 3.701 -20.150 1.00 98.00 326 TYR A C 1
ATOM 2565 O O . TYR A 1 326 ? 14.199 3.287 -21.300 1.00 98.00 326 TYR A O 1
ATOM 2573 N N . THR A 1 327 ? 15.450 3.820 -19.526 1.00 97.75 327 THR A N 1
ATOM 2574 C CA . THR A 1 327 ? 16.700 3.222 -20.014 1.00 97.75 327 THR A CA 1
ATOM 2575 C C . THR A 1 327 ? 17.463 2.580 -18.862 1.00 97.75 327 THR A C 1
ATOM 2577 O O . THR A 1 327 ? 17.391 3.043 -17.720 1.00 97.75 327 THR A O 1
ATOM 2580 N N . PHE A 1 328 ? 18.209 1.516 -19.152 1.00 96.06 328 PHE A N 1
ATOM 2581 C CA . PHE A 1 328 ? 19.212 0.987 -18.231 1.00 96.06 328 PHE A CA 1
ATOM 2582 C C . PHE A 1 328 ? 20.550 1.696 -18.439 1.00 96.06 328 PHE A C 1
ATOM 2584 O O . PHE A 1 328 ? 20.880 2.062 -19.568 1.00 96.06 328 PHE A O 1
ATOM 2591 N N . ALA A 1 329 ? 21.281 1.899 -17.343 1.00 87.81 329 ALA A N 1
ATOM 2592 C CA . ALA A 1 329 ? 22.660 2.381 -17.373 1.00 87.81 329 ALA A CA 1
ATOM 2593 C C . ALA A 1 329 ? 23.657 1.253 -17.653 1.00 87.81 329 ALA A C 1
ATOM 2595 O O . ALA A 1 329 ? 23.384 0.103 -17.225 1.00 87.81 329 ALA A O 1
#

Solvent-accessible surface area (backbone atoms only — not comparable to full-atom values): 17281 Å² total; per-residue (Å²): 132,86,81,48,73,67,58,53,48,51,52,49,31,53,48,48,49,72,74,47,60,64,84,42,31,33,38,29,52,34,74,40,34,61,50,28,47,39,44,50,46,48,50,37,64,49,45,35,95,83,33,49,45,34,35,40,26,78,38,37,64,79,34,40,46,68,57,33,63,51,34,36,54,55,50,31,60,72,69,64,38,55,72,47,78,44,83,42,35,69,62,50,50,65,53,26,42,27,7,52,42,67,73,56,41,46,54,55,54,51,54,38,43,50,52,54,48,29,62,74,73,58,37,63,34,35,39,40,42,43,16,49,87,36,75,56,31,67,74,58,66,47,67,52,90,51,36,37,21,86,39,18,90,38,48,72,71,59,52,49,55,51,29,49,72,75,67,48,56,72,74,66,32,54,48,60,47,32,82,86,69,64,72,51,43,61,77,33,31,40,25,49,34,80,45,56,86,38,54,47,41,32,27,34,54,38,34,52,50,51,54,50,52,34,56,75,68,69,54,82,60,58,28,48,48,34,37,31,28,31,48,97,91,41,31,30,36,42,37,30,37,26,66,76,69,59,66,72,57,48,55,48,51,34,54,57,48,34,64,36,89,46,32,72,39,48,42,73,53,84,55,37,36,37,40,33,30,33,20,21,64,76,41,67,77,25,68,68,54,43,47,47,43,48,66,71,58,50,45,80,74,50,69,49,62,76,45,81,46,82,40,75,39,88,55,84,71,41,76,36,43,27,30,46,48,73,47,76,111